Protein AF-A0A167HMC8-F1 (afdb_monomer_lite)

Foldseek 3Di:
DDDDDDDDDDDDDDDDDDDDDDDDDDDDDDPPPPPLQDVLNLLVLLLVQQDPPDFDDPVLLVLVLVLLVLQVVVLVVVVVCLVVCVVDPLQDFDQPPAPDKAFWWWWQQQSNRAIDIARDPVSVVSCVVPRVSIHTPGGQFIFAADDDRQKAFWWWWAQSNNSHIDIARGPSSVVSCVVPPVRIDTNGTRGIAHSYDHQQKAFFWWWQQNRRSDIHTHRDPVVVVCCVVPPPSTHTSDGRGIGRHLSDFPQLPAPQQPDWWFKWKAFPVRWTQGRKIKHWDDWDDDPSKIKTKIKIFTDTPNHTQWMWIWIWICGSQQKIWIWTDDTDPPGPDDTKIKIFGQGPVNFKTHFIFIAHPVRHGGGMGMMIGD

InterPro domains:
  IPR043708 Domain of unknown function DUF5648 [PF18885] (103-243)

Radius of gyration: 28.13 Å; chains: 1; bounding box: 54×94×96 Å

Sequence (370 aa):
MPSFSFIRSTGAIALLSLATLLAACGGGDPVESTTQVSHASLDEAAAKNPAMSEAPSPQFIDLLEESARLNALELEAAEKVVASGTGGAAWVGEPKLASKLVPIYRFFNTATNAHFFTASTEERDHIRANLPIFQFEGIAFYANLAPARGLSPVYRFYNTQTGVHLFTISESEKTNIQKNIPQFLYEGIAYYASQVTAAGTSSIRRFLVRDKGFHFYTSSAEEAARIRATLPNYIDEGPAYFALTSTWTQPVDVDLTIGSWVLTARDSANSSWTGSTLVFSQQAVSGENNTFHARVNFVRNGQPYGAEDFTGTLYASGRMEMSGYSVTPGYNLITANWRALLNVAGNQFLDGTWSRPDGRVISGNWTAVR

Structure (mmCIF, N/CA/C/O backbone):
data_AF-A0A167HMC8-F1
#
_entry.id   AF-A0A167HMC8-F1
#
loop_
_atom_site.group_PDB
_atom_site.id
_atom_site.type_symbol
_atom_site.label_atom_id
_atom_site.label_alt_id
_atom_site.label_comp_id
_atom_site.label_asym_id
_atom_site.label_entity_id
_atom_site.label_seq_id
_atom_site.pdbx_PDB_ins_code
_atom_site.Cartn_x
_atom_site.Cartn_y
_atom_site.Cartn_z
_atom_site.occupancy
_atom_site.B_iso_or_equiv
_atom_site.auth_seq_id
_atom_site.auth_comp_id
_atom_site.auth_asym_id
_atom_site.auth_atom_id
_atom_site.pdbx_PDB_model_num
ATOM 1 N N . MET A 1 1 ? 14.343 -58.498 57.298 1.00 31.45 1 MET A N 1
ATOM 2 C CA . MET A 1 1 ? 14.383 -59.978 57.323 1.00 31.45 1 MET A CA 1
ATOM 3 C C . MET A 1 1 ? 13.068 -60.475 57.905 1.00 31.45 1 MET A C 1
ATOM 5 O O . MET A 1 1 ? 12.685 -59.881 58.908 1.00 31.45 1 MET A O 1
ATOM 9 N N . PRO A 1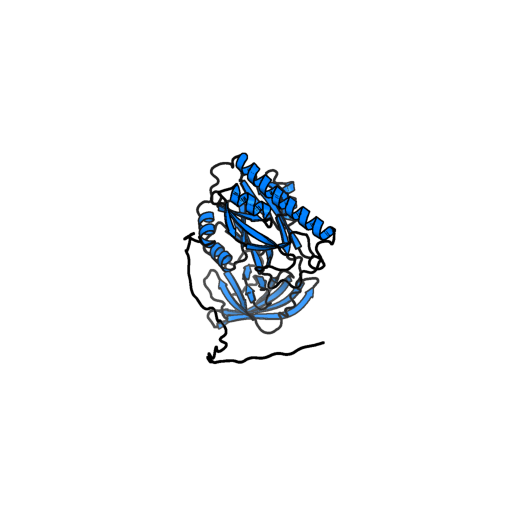 2 ? 12.424 -61.546 57.407 1.00 54.09 2 PRO A N 1
ATOM 10 C CA . PRO A 1 2 ? 12.383 -62.164 56.062 1.00 54.09 2 PRO A CA 1
ATOM 11 C C . PRO A 1 2 ? 10.961 -61.993 55.432 1.00 54.09 2 PRO A C 1
ATOM 13 O O . PRO A 1 2 ? 10.039 -61.616 56.142 1.00 54.09 2 PRO A O 1
ATOM 16 N N . SER A 1 3 ? 10.654 -62.023 54.128 1.00 36.00 3 SER A N 1
ATOM 17 C CA . SER A 1 3 ? 10.929 -62.907 52.974 1.00 36.00 3 SER A CA 1
ATOM 18 C C . SER A 1 3 ? 10.254 -64.294 52.997 1.00 36.00 3 SER A C 1
ATOM 20 O O . SER A 1 3 ? 10.322 -64.990 54.003 1.00 36.00 3 SER A O 1
ATOM 22 N N . PHE A 1 4 ? 9.731 -64.669 51.811 1.00 35.69 4 PHE A N 1
ATOM 23 C CA . PHE A 1 4 ? 9.134 -65.940 51.326 1.00 35.69 4 PHE A CA 1
ATOM 24 C C . PHE A 1 4 ? 7.601 -66.073 51.467 1.00 35.69 4 PHE A C 1
ATOM 26 O O . PHE A 1 4 ? 7.099 -65.992 52.574 1.00 35.69 4 PHE A O 1
ATOM 33 N N . SER A 1 5 ? 6.739 -66.214 50.446 1.00 34.50 5 SER A N 1
ATOM 34 C CA . SER A 1 5 ? 6.732 -66.592 49.010 1.00 34.50 5 SER A CA 1
ATOM 35 C C . SER A 1 5 ? 6.044 -67.944 48.732 1.00 34.50 5 SER A C 1
ATOM 37 O O . SER A 1 5 ? 6.304 -68.928 49.414 1.00 34.50 5 SER A O 1
ATOM 39 N N . PHE A 1 6 ? 5.253 -67.932 47.645 1.00 33.31 6 PHE A N 1
ATOM 40 C CA . PHE A 1 6 ? 4.629 -69.006 46.850 1.00 33.31 6 PHE A CA 1
ATOM 41 C C . PHE A 1 6 ? 3.327 -69.676 47.324 1.00 33.31 6 PHE A C 1
ATOM 43 O O . PHE A 1 6 ? 3.288 -70.316 48.363 1.00 33.31 6 PHE A O 1
ATOM 50 N N . ILE A 1 7 ? 2.308 -69.655 46.442 1.00 36.22 7 ILE A N 1
ATOM 51 C CA . ILE A 1 7 ? 1.791 -70.834 45.712 1.00 36.22 7 ILE A CA 1
ATOM 52 C C . ILE A 1 7 ? 1.124 -70.396 44.379 1.00 36.22 7 ILE A C 1
ATOM 54 O O . ILE A 1 7 ? 0.614 -69.290 44.239 1.00 36.22 7 ILE A O 1
ATOM 58 N N . ARG A 1 8 ? 1.252 -71.304 43.402 1.00 32.78 8 ARG A N 1
ATOM 59 C CA . ARG A 1 8 ? 1.048 -71.308 41.933 1.00 32.78 8 ARG A CA 1
ATOM 60 C C . ARG A 1 8 ? -0.402 -71.040 41.479 1.00 32.78 8 ARG A C 1
ATOM 62 O O . ARG A 1 8 ? -1.326 -71.431 42.171 1.00 32.78 8 ARG A O 1
ATOM 69 N N . SER A 1 9 ? -0.673 -70.331 40.374 1.00 31.20 9 SER A N 1
ATOM 70 C CA . SER A 1 9 ? -0.484 -70.660 38.937 1.00 31.20 9 SER A CA 1
ATOM 71 C C . SER A 1 9 ? -1.300 -71.859 38.415 1.00 31.20 9 SER A C 1
ATOM 73 O O . SER A 1 9 ? -0.822 -72.990 38.430 1.00 31.20 9 SER A O 1
ATOM 75 N N . THR A 1 10 ? -2.456 -71.553 37.823 1.00 37.94 10 THR A N 1
ATOM 76 C CA . THR A 1 10 ? -2.993 -72.059 36.536 1.00 37.94 10 THR A CA 1
ATOM 77 C C . THR A 1 10 ? -3.723 -70.844 35.930 1.00 37.94 10 THR A C 1
ATOM 79 O O . THR A 1 10 ? -4.336 -70.092 36.673 1.00 37.94 10 THR A O 1
ATOM 82 N N . GLY A 1 11 ? -3.654 -70.439 34.667 1.00 30.38 11 GLY A N 1
ATOM 83 C CA . GLY A 1 11 ? -3.225 -71.057 33.426 1.00 30.38 11 GLY A CA 1
ATOM 84 C C . GLY A 1 11 ? -4.215 -70.580 32.357 1.00 30.38 11 GLY A C 1
ATOM 85 O O . GLY A 1 11 ? -5.196 -71.263 32.111 1.00 30.38 11 GLY A O 1
ATOM 86 N N . ALA A 1 12 ? -4.003 -69.394 31.776 1.00 34.53 12 ALA A N 1
ATOM 87 C CA . ALA A 1 12 ? -4.664 -68.966 30.541 1.00 34.53 12 ALA A CA 1
ATOM 88 C C . ALA A 1 12 ? -3.777 -67.938 29.825 1.00 34.53 12 ALA A C 1
ATOM 90 O O . ALA A 1 12 ? -3.564 -66.821 30.291 1.00 34.53 12 ALA A O 1
ATOM 91 N N . ILE A 1 13 ? -3.206 -68.391 28.715 1.00 34.28 13 ILE A N 1
ATOM 92 C CA . ILE A 1 13 ? -2.350 -67.655 27.793 1.00 34.28 13 ILE A CA 1
ATOM 93 C C . ILE A 1 13 ? -3.258 -66.779 26.927 1.00 34.28 13 ILE A C 1
ATOM 95 O O . ILE A 1 13 ? -4.098 -67.304 26.202 1.00 34.28 13 ILE A O 1
ATOM 99 N N . ALA A 1 14 ? -3.067 -65.463 26.972 1.00 32.72 14 ALA A N 1
ATOM 100 C CA . ALA A 1 14 ? -3.589 -64.544 25.968 1.00 32.72 14 ALA A CA 1
ATOM 101 C C . ALA A 1 14 ? -2.432 -63.666 25.474 1.00 32.72 14 ALA A C 1
ATOM 103 O O . ALA A 1 14 ? -1.951 -62.779 26.176 1.00 32.72 14 ALA A O 1
ATOM 104 N N . LEU A 1 15 ? -1.956 -63.976 24.269 1.00 32.09 15 LEU A N 1
ATOM 105 C CA . LEU A 1 15 ? -1.094 -63.113 23.468 1.00 32.09 15 LEU A CA 1
ATOM 106 C C . LEU A 1 15 ? -1.866 -61.824 23.155 1.00 32.09 15 LEU A C 1
ATOM 108 O O . LEU A 1 15 ? -2.808 -61.860 22.368 1.00 32.09 15 LEU A O 1
ATOM 112 N N . LEU A 1 16 ? -1.472 -60.697 23.752 1.00 30.08 16 LEU A N 1
ATOM 113 C CA . LEU A 1 16 ? -1.925 -59.375 23.323 1.00 30.08 16 LEU A CA 1
ATOM 114 C C . LEU A 1 16 ? -0.752 -58.664 22.648 1.00 30.08 16 LEU A C 1
ATOM 116 O O . LEU A 1 16 ? 0.161 -58.148 23.291 1.00 30.08 16 LEU A O 1
ATOM 120 N N . SER A 1 17 ? -0.753 -58.729 21.322 1.00 33.25 17 SER A N 1
ATOM 121 C CA . SER A 1 17 ? 0.190 -58.048 20.447 1.00 33.25 17 SER A CA 1
ATOM 122 C C . SER A 1 17 ? -0.023 -56.536 20.476 1.00 33.25 17 SER A C 1
ATOM 124 O O . SER A 1 17 ? -1.131 -56.039 20.282 1.00 33.25 17 SER A O 1
ATOM 126 N N . LEU A 1 18 ? 1.090 -55.837 20.668 1.00 33.34 18 LEU A N 1
ATOM 127 C CA . LEU A 1 18 ? 1.313 -54.413 20.468 1.00 33.34 18 LEU A CA 1
ATOM 128 C C . LEU A 1 18 ? 0.870 -53.979 19.056 1.00 33.34 18 LEU A C 1
ATOM 130 O O . LEU A 1 18 ? 1.406 -54.479 18.069 1.00 33.34 18 LEU A O 1
ATOM 134 N N . ALA A 1 19 ? -0.066 -53.033 18.958 1.00 31.48 19 ALA A N 1
ATOM 135 C CA . ALA A 1 19 ? -0.377 -52.335 17.713 1.00 31.48 19 ALA A CA 1
ATOM 136 C C . ALA A 1 19 ? -0.601 -50.840 17.986 1.00 31.48 19 ALA A C 1
ATOM 138 O O . ALA A 1 19 ? -1.484 -50.430 18.735 1.00 31.48 19 ALA A O 1
ATOM 139 N N . THR A 1 20 ? 0.269 -50.047 17.375 1.00 32.88 20 THR A N 1
ATOM 140 C CA . THR A 1 20 ? 0.282 -48.588 17.259 1.00 32.88 20 THR A CA 1
ATOM 141 C C . THR A 1 20 ? -1.007 -48.045 16.630 1.00 32.88 20 THR A C 1
ATOM 143 O O . THR A 1 20 ? -1.386 -48.480 15.544 1.00 32.88 20 THR A O 1
ATOM 146 N N . LEU A 1 21 ? -1.650 -47.059 17.269 1.00 31.25 21 LEU A N 1
ATOM 147 C CA . LEU A 1 21 ? -2.766 -46.300 16.692 1.00 31.25 21 LEU A CA 1
ATOM 148 C C . LEU A 1 21 ? -2.244 -45.269 15.673 1.00 31.25 21 LEU A C 1
ATOM 150 O O . LEU A 1 21 ? -1.626 -44.277 16.055 1.00 31.25 21 LEU A O 1
ATOM 154 N N . LEU A 1 22 ? -2.547 -45.476 14.388 1.00 32.19 22 LEU A N 1
ATOM 155 C CA . LEU A 1 22 ? -2.695 -44.398 13.406 1.00 32.19 22 LEU A CA 1
ATOM 156 C C . LEU A 1 22 ? -4.167 -43.967 13.420 1.00 32.19 22 LEU A C 1
ATOM 158 O O . LEU A 1 22 ? -5.046 -44.757 13.083 1.00 32.19 22 LEU A O 1
ATOM 162 N N . ALA A 1 23 ? -4.433 -42.721 13.803 1.00 33.34 23 ALA A N 1
ATOM 163 C CA . ALA A 1 23 ? -5.753 -42.115 13.690 1.00 33.34 23 ALA A CA 1
ATOM 164 C C . ALA A 1 23 ? -5.883 -41.434 12.320 1.00 33.34 23 ALA A C 1
ATOM 166 O O . ALA A 1 23 ? -5.318 -40.369 12.083 1.00 33.34 23 ALA A O 1
ATOM 167 N N . ALA A 1 24 ? -6.635 -42.075 11.428 1.00 32.88 24 ALA A N 1
ATOM 168 C CA . ALA A 1 24 ? -7.180 -41.499 10.207 1.00 32.88 24 ALA A CA 1
ATOM 169 C C . ALA A 1 24 ? -8.701 -41.712 10.232 1.00 32.88 24 ALA A C 1
ATOM 171 O O . ALA A 1 24 ? -9.171 -42.837 10.093 1.00 32.88 24 ALA A O 1
ATOM 172 N N . CYS A 1 25 ? -9.451 -40.639 10.478 1.00 28.25 25 CYS A N 1
ATOM 173 C CA . CYS A 1 25 ? -10.893 -40.489 10.253 1.00 28.25 25 CYS A CA 1
ATOM 174 C C . CYS A 1 25 ? -11.162 -38.981 10.456 1.00 28.25 25 CYS A C 1
ATOM 176 O O . CYS A 1 25 ? -10.818 -38.455 11.506 1.00 28.25 25 CYS A O 1
ATOM 178 N N . GLY A 1 26 ? -11.615 -38.177 9.496 1.00 35.16 26 GLY A N 1
ATOM 179 C CA . GLY A 1 26 ? -12.647 -38.486 8.514 1.00 35.16 26 GLY A CA 1
ATOM 180 C C . GLY A 1 26 ? -14.040 -38.269 9.115 1.00 35.16 26 GLY A C 1
ATOM 181 O O . GLY A 1 26 ? -14.870 -39.161 9.026 1.00 35.16 26 GLY A O 1
ATOM 182 N N . GLY A 1 27 ? -14.278 -37.128 9.771 1.00 30.00 27 GLY A N 1
ATOM 183 C CA . GLY A 1 27 ? -15.575 -36.753 10.337 1.00 30.00 27 GLY A CA 1
ATOM 184 C C . GLY A 1 27 ? -15.796 -35.256 10.169 1.00 30.00 27 GLY A C 1
ATOM 185 O O . GLY A 1 27 ? -15.114 -34.460 10.808 1.00 30.00 27 GLY A O 1
ATOM 186 N N . GLY A 1 28 ? -16.677 -34.893 9.238 1.00 37.75 28 GLY A N 1
ATOM 187 C CA . GLY A 1 28 ? -17.167 -33.533 9.067 1.00 37.75 28 GLY A CA 1
ATOM 188 C C . GLY A 1 28 ? -18.358 -33.277 9.984 1.00 37.75 28 GLY A C 1
ATOM 189 O O . GLY A 1 28 ? -19.192 -34.158 10.152 1.00 37.75 28 GLY A O 1
ATOM 190 N N . ASP A 1 29 ? -18.411 -32.063 10.517 1.00 31.45 29 ASP A N 1
ATOM 191 C CA . ASP A 1 29 ? -19.549 -31.423 11.180 1.00 31.45 29 ASP A CA 1
ATOM 192 C C . ASP A 1 29 ? -19.446 -29.906 10.899 1.00 31.45 29 ASP A C 1
ATOM 194 O O . ASP A 1 29 ? -18.383 -29.425 10.496 1.00 31.45 29 ASP A O 1
ATOM 198 N N . PRO A 1 30 ? -20.561 -29.166 10.963 1.00 30.70 30 PRO A N 1
ATOM 199 C CA . PRO A 1 30 ? -21.260 -28.641 9.804 1.00 30.70 30 PRO A CA 1
ATOM 200 C C . PRO A 1 30 ? -20.624 -27.367 9.247 1.00 30.70 30 PRO A C 1
ATOM 202 O O . PRO A 1 30 ? -20.167 -26.483 9.967 1.00 30.70 30 PRO A O 1
ATOM 205 N N . VAL A 1 31 ? -20.702 -27.249 7.924 1.00 30.14 31 VAL A N 1
ATOM 206 C CA . VAL A 1 31 ? -20.580 -25.975 7.224 1.00 30.14 31 VAL A CA 1
ATOM 207 C C . VAL A 1 31 ? -21.735 -25.091 7.698 1.00 30.14 31 VAL A C 1
ATOM 209 O O . VAL A 1 31 ? -22.859 -25.207 7.210 1.00 30.14 31 VAL A O 1
ATOM 212 N N . GLU A 1 32 ? -21.467 -24.183 8.638 1.00 27.08 32 GLU A N 1
ATOM 213 C CA . GLU A 1 32 ? -22.142 -22.894 8.579 1.00 27.08 32 GLU A CA 1
ATOM 214 C C . GLU A 1 32 ? -21.763 -22.296 7.229 1.00 27.08 32 GLU A C 1
ATOM 216 O O . GLU A 1 32 ? -20.621 -21.904 6.991 1.00 27.08 32 GLU A O 1
ATOM 221 N N . SER A 1 33 ? -22.730 -22.297 6.316 1.00 28.62 33 SER A N 1
ATOM 222 C CA . SER A 1 33 ? -22.662 -21.592 5.044 1.00 28.62 33 SER A CA 1
ATOM 223 C C . SER A 1 33 ? -22.671 -20.088 5.320 1.00 28.62 33 SER A C 1
ATOM 225 O O . SER A 1 33 ? -23.628 -19.383 5.007 1.00 28.62 33 SER A O 1
ATOM 227 N N . THR A 1 34 ? -21.592 -19.579 5.905 1.00 27.31 34 THR A N 1
ATOM 228 C CA . THR A 1 34 ? -21.176 -18.212 5.649 1.00 27.31 34 THR A CA 1
ATOM 229 C C . THR A 1 34 ? -20.629 -18.232 4.234 1.00 27.31 34 THR A C 1
ATOM 231 O O . THR A 1 34 ? -19.550 -18.752 3.964 1.00 27.31 34 THR A O 1
ATOM 234 N N . THR A 1 35 ? -21.427 -17.749 3.286 1.00 30.83 35 THR A N 1
ATOM 235 C CA . THR A 1 35 ? -20.941 -17.368 1.960 1.00 30.83 35 THR A CA 1
ATOM 236 C C . THR A 1 35 ? -19.716 -16.483 2.174 1.00 30.83 35 THR A C 1
ATOM 238 O O . THR A 1 35 ? -19.862 -15.318 2.537 1.00 30.83 35 THR A O 1
ATOM 241 N N . GLN A 1 36 ? -18.510 -17.040 2.026 1.00 34.84 36 GLN A N 1
ATOM 242 C CA . GLN A 1 36 ? -17.287 -16.252 1.988 1.00 34.84 36 GLN A CA 1
ATOM 243 C C . GLN A 1 36 ? -17.335 -15.453 0.692 1.00 34.84 36 GLN A C 1
ATOM 245 O O . GLN A 1 36 ? -17.024 -15.950 -0.389 1.00 34.84 36 GLN A O 1
ATOM 250 N N . VAL A 1 37 ? -17.836 -14.229 0.806 1.00 51.44 37 VAL A N 1
ATOM 251 C CA . VAL A 1 37 ? -17.790 -13.233 -0.255 1.00 51.44 37 VAL A CA 1
ATOM 252 C C . VAL A 1 37 ? -16.307 -12.954 -0.497 1.00 51.44 37 VAL A C 1
ATOM 254 O O . VAL A 1 37 ? -15.585 -12.603 0.436 1.00 51.44 37 VAL A O 1
ATOM 257 N N . SER A 1 38 ? -15.816 -13.205 -1.712 1.00 60.22 38 SER A N 1
ATOM 258 C CA . SER A 1 38 ? -14.404 -12.974 -2.026 1.00 60.22 38 SER A CA 1
ATOM 259 C C . SER A 1 38 ? -14.106 -11.479 -1.955 1.00 60.22 38 SER A C 1
ATOM 261 O O . SER A 1 38 ? -14.965 -10.666 -2.308 1.00 60.22 38 SER A O 1
ATOM 263 N N . HIS A 1 39 ? -12.893 -11.099 -1.560 1.00 63.66 39 HIS A N 1
ATOM 264 C CA . HIS A 1 39 ? -12.519 -9.685 -1.485 1.00 63.66 39 HIS A CA 1
ATOM 265 C C . HIS A 1 39 ? -12.755 -8.936 -2.806 1.00 63.66 39 HIS A C 1
ATOM 267 O O . HIS A 1 39 ? -13.340 -7.861 -2.803 1.00 63.66 39 HIS A O 1
ATOM 273 N N . ALA A 1 40 ? -12.484 -9.587 -3.944 1.00 63.56 40 ALA A N 1
ATOM 274 C CA . ALA A 1 40 ? -12.782 -9.044 -5.271 1.00 63.56 40 ALA A CA 1
ATOM 275 C C . ALA A 1 40 ? -14.265 -8.660 -5.458 1.00 63.56 40 ALA A C 1
ATOM 277 O O . ALA A 1 40 ? -14.572 -7.660 -6.101 1.00 63.56 40 ALA A O 1
ATOM 278 N N . SER A 1 41 ? -15.200 -9.423 -4.882 1.00 63.72 41 SER A N 1
ATOM 279 C CA . SER A 1 41 ? -16.630 -9.096 -4.956 1.00 63.72 41 SER A CA 1
ATOM 280 C C . SER A 1 41 ? -17.054 -7.969 -4.004 1.00 63.72 41 SER A C 1
ATOM 282 O O . SER A 1 41 ? -17.992 -7.237 -4.321 1.00 63.72 41 SER A O 1
ATOM 284 N N . LEU A 1 42 ? -16.345 -7.771 -2.885 1.00 68.31 42 LEU A N 1
ATOM 285 C CA . LEU A 1 42 ? -16.535 -6.605 -2.011 1.00 68.31 42 LEU A CA 1
ATOM 286 C C . LEU A 1 42 ? -15.937 -5.335 -2.632 1.00 68.31 42 LEU A C 1
ATOM 288 O O . LEU A 1 42 ? -16.560 -4.275 -2.568 1.00 68.31 42 LEU A O 1
ATOM 292 N N . ASP A 1 43 ? -14.803 -5.445 -3.324 1.00 69.81 43 ASP A N 1
ATOM 293 C CA . ASP A 1 43 ? -14.198 -4.343 -4.083 1.00 69.81 43 ASP A CA 1
ATOM 294 C C . ASP A 1 43 ? -15.081 -3.912 -5.262 1.00 69.81 43 ASP A C 1
ATOM 296 O O . ASP A 1 43 ? -15.260 -2.722 -5.533 1.00 69.81 43 ASP A O 1
ATOM 300 N N . GLU A 1 44 ? -15.705 -4.868 -5.951 1.00 69.56 44 GLU A N 1
ATOM 301 C CA . GLU A 1 44 ? -16.672 -4.561 -7.003 1.00 69.56 44 GLU A CA 1
ATOM 302 C C . GLU A 1 44 ? -17.927 -3.871 -6.432 1.00 69.56 44 GLU A C 1
ATOM 304 O O . GLU A 1 44 ? -18.459 -2.939 -7.043 1.00 69.56 44 GLU A O 1
ATOM 309 N N . ALA A 1 45 ? -18.376 -4.265 -5.233 1.00 63.09 45 ALA A N 1
ATOM 310 C CA . ALA A 1 45 ? -19.455 -3.582 -4.518 1.00 63.09 45 ALA A CA 1
ATOM 311 C C . ALA A 1 45 ? -19.052 -2.157 -4.089 1.00 63.09 45 ALA A C 1
ATOM 313 O O . ALA A 1 45 ? -19.834 -1.222 -4.278 1.00 63.09 45 ALA A O 1
ATOM 314 N N . ALA A 1 46 ? -17.816 -1.967 -3.608 1.00 64.69 46 ALA A N 1
ATOM 315 C CA . ALA A 1 46 ? -17.237 -0.654 -3.321 1.00 64.69 46 ALA A CA 1
ATOM 316 C C . ALA A 1 46 ? -17.238 0.261 -4.550 1.00 64.69 46 ALA A C 1
ATOM 318 O O . ALA A 1 46 ? -17.533 1.451 -4.449 1.00 64.69 46 ALA A O 1
ATOM 319 N N . ALA A 1 47 ? -16.929 -0.299 -5.723 1.00 62.56 47 ALA A N 1
ATOM 320 C CA . ALA A 1 47 ? -16.889 0.457 -6.965 1.00 62.56 47 ALA A CA 1
ATOM 321 C C . ALA A 1 47 ? -18.273 0.842 -7.499 1.00 62.56 47 ALA A C 1
ATOM 323 O O . ALA A 1 47 ? -18.422 1.884 -8.138 1.00 62.56 47 ALA A O 1
ATOM 324 N N . LYS A 1 48 ? -19.287 0.006 -7.249 1.00 58.97 48 LYS A N 1
ATOM 325 C CA . LYS A 1 48 ? -20.657 0.207 -7.741 1.00 58.97 48 LYS A CA 1
ATOM 326 C C . LYS A 1 48 ? -21.507 1.106 -6.850 1.00 58.97 48 LYS A C 1
ATOM 328 O O . LYS A 1 48 ? -22.490 1.652 -7.345 1.00 58.97 48 LYS A O 1
ATOM 333 N N . ASN A 1 49 ? -21.143 1.280 -5.579 1.00 58.66 49 ASN A N 1
ATOM 334 C CA . ASN A 1 49 ? -21.917 2.077 -4.629 1.00 58.66 49 ASN A CA 1
ATOM 335 C C . ASN A 1 49 ? -21.083 3.226 -4.022 1.00 58.66 49 ASN A C 1
ATOM 337 O O . ASN A 1 49 ? -20.816 3.231 -2.823 1.00 58.66 49 ASN A O 1
ATOM 341 N N . PRO A 1 50 ? -20.656 4.221 -4.825 1.00 55.81 50 PRO A N 1
ATOM 342 C CA . PRO A 1 50 ? -19.751 5.277 -4.362 1.00 55.81 50 PRO A CA 1
ATOM 343 C C . PRO A 1 50 ? -20.398 6.318 -3.426 1.00 55.81 50 PRO A C 1
ATOM 345 O O . PRO A 1 50 ? -19.783 7.340 -3.124 1.00 55.81 50 PRO A O 1
ATOM 348 N N . ALA A 1 51 ? -21.650 6.132 -3.004 1.00 53.62 51 ALA A N 1
ATOM 349 C CA . ALA A 1 51 ? -22.447 7.207 -2.433 1.00 53.62 51 ALA A CA 1
ATOM 350 C C . ALA A 1 51 ? -22.425 7.227 -0.901 1.00 53.62 51 ALA A C 1
ATOM 352 O O . ALA A 1 51 ? -23.118 6.469 -0.231 1.00 53.62 51 ALA A O 1
ATOM 353 N N . MET A 1 52 ? -21.755 8.241 -0.364 1.00 55.59 52 MET A N 1
ATOM 354 C CA . MET A 1 52 ? -22.315 8.986 0.754 1.00 55.59 52 MET A CA 1
ATOM 355 C C . MET A 1 52 ? -23.419 9.907 0.227 1.00 55.59 52 MET A C 1
ATOM 357 O O . MET A 1 52 ? -23.114 10.941 -0.366 1.00 55.59 52 MET A O 1
ATOM 361 N N . SER A 1 53 ? -24.692 9.554 0.410 1.00 56.38 53 SER A N 1
ATOM 362 C CA . SER A 1 53 ? -25.780 10.523 0.197 1.00 56.38 53 SER A CA 1
ATOM 363 C C . SER A 1 53 ? -26.094 11.334 1.455 1.00 56.38 53 SER A C 1
ATOM 365 O O . SER A 1 53 ? -26.676 12.408 1.349 1.00 56.38 53 SER A O 1
ATOM 367 N N . GLU A 1 54 ? -25.694 10.855 2.636 1.00 70.12 54 GLU A N 1
ATOM 368 C CA . GLU A 1 54 ? -25.969 11.501 3.920 1.00 70.12 54 GLU A CA 1
ATOM 369 C C . GLU A 1 54 ? -24.722 11.544 4.806 1.00 70.12 54 GLU A C 1
ATOM 371 O O . GLU A 1 54 ? -23.869 10.655 4.758 1.00 70.12 54 GLU A O 1
ATOM 376 N N . ALA A 1 55 ? -24.613 12.611 5.598 1.00 82.56 55 ALA A N 1
ATOM 377 C CA . ALA A 1 55 ? -23.540 12.773 6.569 1.00 82.56 55 ALA A CA 1
ATOM 378 C C . ALA A 1 55 ? -23.632 11.691 7.667 1.00 82.56 55 ALA A C 1
ATOM 380 O O . ALA A 1 55 ? -24.739 11.315 8.062 1.00 82.56 55 ALA A O 1
ATOM 381 N N . PRO A 1 56 ? -22.493 11.206 8.192 1.00 89.06 56 PRO A N 1
ATOM 382 C CA . PRO A 1 56 ? -22.481 10.224 9.268 1.00 89.06 56 PRO A CA 1
ATOM 383 C C . PRO A 1 56 ? -23.135 10.794 10.532 1.00 89.06 56 PRO A C 1
ATOM 385 O O . PRO A 1 56 ? -22.983 11.976 10.850 1.00 89.06 56 PRO A O 1
ATOM 388 N N . SER A 1 57 ? -23.844 9.951 11.288 1.00 91.94 57 SER A N 1
ATOM 389 C CA . SER A 1 57 ? -24.420 10.381 12.563 1.00 91.94 57 SER A CA 1
ATOM 390 C C . SER A 1 57 ? -23.318 10.701 13.584 1.00 91.94 57 SER A C 1
ATOM 392 O O . SER A 1 57 ? -22.271 10.045 13.578 1.00 91.94 57 SER A O 1
ATOM 394 N N . PRO A 1 58 ? -23.538 11.655 14.510 1.00 93.38 58 PRO A N 1
ATOM 395 C CA . PRO A 1 58 ? -22.580 11.930 15.579 1.00 93.38 58 PRO A CA 1
ATOM 396 C C . PRO A 1 58 ? -22.223 10.679 16.389 1.00 93.38 58 PRO A C 1
ATOM 398 O O . PRO A 1 58 ? -21.053 10.441 16.652 1.00 93.38 58 PRO A O 1
ATOM 401 N N . GLN A 1 59 ? -23.208 9.821 16.684 1.00 94.38 59 GLN A N 1
ATOM 402 C CA . GLN A 1 59 ? -22.976 8.575 17.419 1.00 94.38 59 GLN A CA 1
ATOM 403 C C . GLN A 1 59 ? -22.064 7.609 16.656 1.00 94.38 59 GLN A C 1
ATOM 405 O O . GLN A 1 59 ? -21.261 6.912 17.266 1.00 94.38 59 GLN A O 1
ATOM 410 N N . PHE A 1 60 ? -22.184 7.549 15.327 1.00 94.00 60 PHE A N 1
ATOM 411 C CA . PHE A 1 60 ? -21.294 6.727 14.513 1.00 94.00 60 PHE A CA 1
ATOM 412 C C . PHE A 1 60 ? -19.862 7.271 14.534 1.00 94.00 60 PHE A C 1
ATOM 414 O O . PHE A 1 60 ? -18.920 6.494 14.660 1.00 94.00 60 PHE A O 1
ATOM 421 N N . ILE A 1 61 ? -19.695 8.594 14.483 1.00 94.88 61 ILE A N 1
ATOM 422 C CA . ILE A 1 61 ? -18.377 9.222 14.620 1.00 94.88 61 ILE A CA 1
ATOM 423 C C . ILE A 1 61 ? -17.764 8.943 15.994 1.00 94.88 61 ILE A C 1
ATOM 425 O O . ILE A 1 61 ? -16.607 8.536 16.051 1.00 94.88 61 ILE A O 1
ATOM 429 N N . ASP A 1 62 ? -18.535 9.059 17.076 1.00 95.56 62 ASP A N 1
ATOM 430 C CA . ASP A 1 62 ? -18.050 8.766 18.430 1.00 95.56 62 ASP A CA 1
ATOM 431 C C . ASP A 1 62 ? -17.565 7.308 18.562 1.00 95.56 62 ASP A C 1
ATOM 433 O O . ASP A 1 62 ? -16.567 7.034 19.229 1.00 95.56 62 ASP A O 1
ATOM 437 N N . LEU A 1 63 ? -18.228 6.360 17.884 1.00 96.50 63 LEU A N 1
ATOM 438 C CA . LEU A 1 63 ? -17.801 4.956 17.848 1.00 96.50 63 LEU A CA 1
ATOM 439 C C . LEU A 1 63 ? -16.472 4.756 17.107 1.00 96.50 63 LEU A C 1
ATOM 441 O O . LEU A 1 63 ? -15.666 3.932 17.544 1.00 96.50 63 LEU A O 1
ATOM 445 N N . LEU A 1 64 ? -16.239 5.485 16.009 1.00 96.19 64 LEU A N 1
ATOM 446 C CA . LEU A 1 64 ? -14.968 5.447 15.276 1.00 96.19 64 LEU A CA 1
ATOM 447 C C . LEU A 1 64 ? -13.830 6.072 16.092 1.00 96.19 64 LEU A C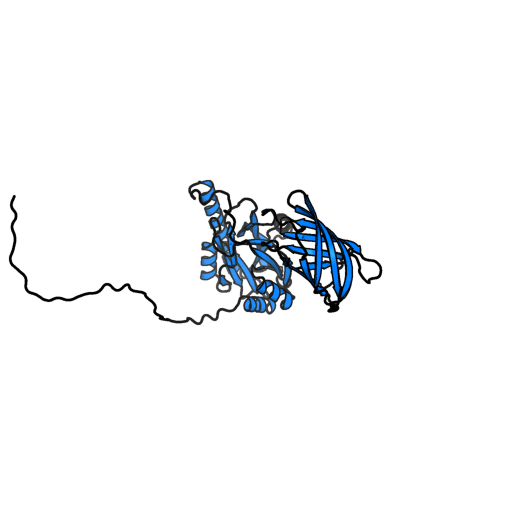 1
ATOM 449 O O . LEU A 1 64 ? -12.736 5.518 16.148 1.00 96.19 64 LEU A O 1
ATOM 453 N N . GLU A 1 65 ? -14.089 7.192 16.766 1.00 96.06 65 GLU A N 1
ATOM 454 C CA . GLU A 1 65 ? -13.085 7.848 17.610 1.00 96.06 65 GLU A CA 1
ATOM 455 C C . GLU A 1 65 ? -12.726 6.985 18.828 1.00 96.06 65 GLU A C 1
ATOM 457 O O . GLU A 1 65 ? -11.549 6.858 19.177 1.00 96.06 65 GLU A O 1
ATOM 462 N N . GLU A 1 66 ? -13.709 6.314 19.437 1.00 96.81 66 GLU A N 1
ATOM 463 C CA . GLU A 1 66 ? -13.447 5.352 20.510 1.00 96.81 66 GLU A CA 1
ATOM 464 C C . GLU A 1 66 ? -12.672 4.129 20.005 1.00 96.81 66 GLU A C 1
ATOM 466 O O . GLU A 1 66 ? -11.735 3.682 20.670 1.00 96.81 66 GLU A O 1
ATOM 471 N N . SER A 1 67 ? -13.002 3.597 18.820 1.00 96.75 67 SER A N 1
ATOM 472 C CA . SER A 1 67 ? -12.244 2.482 18.240 1.00 96.75 67 SER A CA 1
ATOM 473 C C . SER A 1 67 ? -10.781 2.876 18.016 1.00 96.75 67 SER A C 1
ATOM 475 O O . SER A 1 67 ? -9.873 2.125 18.380 1.00 96.75 67 SER A O 1
ATOM 477 N N . ALA A 1 68 ? -10.544 4.094 17.526 1.00 96.88 68 ALA A N 1
ATOM 478 C CA . ALA A 1 68 ? -9.207 4.620 17.308 1.00 96.88 68 ALA A CA 1
ATOM 479 C C . ALA A 1 68 ? -8.409 4.832 18.589 1.00 96.88 68 ALA A C 1
ATOM 481 O O . ALA A 1 68 ? -7.213 4.525 18.640 1.00 96.88 68 ALA A O 1
ATOM 482 N N . ARG A 1 69 ? -9.074 5.279 19.656 1.00 97.69 69 ARG A N 1
ATOM 483 C CA . ARG A 1 69 ? -8.465 5.392 20.982 1.00 97.69 69 ARG A CA 1
ATOM 484 C C . ARG A 1 69 ? -7.948 4.042 21.481 1.00 97.69 69 ARG A C 1
ATOM 486 O O . ARG A 1 69 ? -6.870 3.993 22.071 1.00 97.69 69 ARG A O 1
ATOM 493 N N . LEU A 1 70 ? -8.674 2.948 21.231 1.00 98.38 70 LEU A N 1
ATOM 494 C CA . LEU A 1 70 ? -8.231 1.600 21.610 1.00 98.38 70 LEU A CA 1
ATOM 495 C C . LEU A 1 70 ? -6.954 1.189 20.871 1.00 98.38 70 LEU A C 1
ATOM 497 O O . LEU A 1 70 ? -6.054 0.631 21.497 1.00 98.38 70 LEU A O 1
ATOM 501 N N . ASN A 1 71 ? -6.835 1.530 19.585 1.00 98.38 71 ASN A N 1
ATOM 502 C CA . ASN A 1 71 ? -5.599 1.301 18.842 1.00 98.38 71 ASN A CA 1
ATOM 503 C C . ASN A 1 71 ? -4.425 2.073 19.445 1.00 98.38 71 ASN A C 1
ATOM 505 O O . ASN A 1 71 ? -3.386 1.482 19.730 1.00 98.38 71 ASN A O 1
ATOM 509 N N . ALA A 1 72 ? -4.606 3.369 19.708 1.00 97.44 72 ALA A N 1
ATOM 510 C CA . ALA A 1 72 ? -3.564 4.201 20.307 1.00 97.44 72 ALA A CA 1
ATOM 511 C C . ALA A 1 72 ? -3.088 3.659 21.668 1.00 97.44 72 ALA A C 1
ATOM 513 O O . ALA A 1 72 ? -1.884 3.592 21.915 1.00 97.44 72 ALA A O 1
ATOM 514 N N . LEU A 1 73 ? -4.015 3.210 22.522 1.00 97.25 73 LEU A N 1
ATOM 515 C CA . LEU A 1 73 ? -3.684 2.611 23.818 1.00 97.25 73 LEU A CA 1
ATOM 516 C C . LEU A 1 73 ? -2.892 1.307 23.687 1.00 97.25 73 LEU A C 1
ATOM 518 O O . LEU A 1 73 ? -1.982 1.063 24.479 1.00 97.25 73 LEU A O 1
ATOM 522 N N . GLU A 1 74 ? -3.227 0.465 22.709 1.00 96.69 74 GLU A N 1
ATOM 523 C CA . GLU A 1 74 ? -2.523 -0.799 22.487 1.00 96.69 74 GLU A CA 1
ATOM 524 C C . GLU A 1 74 ? -1.098 -0.570 21.960 1.00 96.69 74 GLU A C 1
ATOM 526 O O . GLU A 1 74 ? -0.164 -1.224 22.427 1.00 96.69 74 GLU A O 1
ATOM 531 N N . LEU A 1 75 ? -0.902 0.412 21.070 1.00 94.88 75 LEU A N 1
ATOM 532 C CA . LEU A 1 75 ? 0.436 0.810 20.616 1.00 94.88 75 LEU A CA 1
ATOM 533 C C . LEU A 1 75 ? 1.272 1.410 21.755 1.00 94.88 75 LEU A C 1
ATOM 535 O O . LEU A 1 75 ? 2.423 1.019 21.941 1.00 94.88 75 LEU A O 1
ATOM 539 N N . GLU A 1 76 ? 0.692 2.296 22.571 1.00 93.81 76 GLU A N 1
ATOM 540 C CA . GLU A 1 76 ? 1.384 2.881 23.728 1.00 93.81 76 GLU A CA 1
ATOM 541 C C . GLU A 1 76 ? 1.790 1.799 24.747 1.00 93.81 76 GLU A C 1
ATOM 543 O O . GLU A 1 76 ? 2.883 1.834 25.321 1.00 93.81 76 GLU A O 1
ATOM 548 N N . ALA A 1 77 ? 0.928 0.802 24.969 1.00 91.94 77 ALA A N 1
ATOM 549 C CA . ALA A 1 77 ? 1.244 -0.338 25.821 1.00 91.94 77 ALA A CA 1
ATOM 550 C C . ALA A 1 77 ? 2.398 -1.176 25.246 1.00 91.94 77 ALA A C 1
ATOM 552 O O . ALA A 1 77 ? 3.310 -1.543 25.993 1.00 91.94 77 ALA A O 1
ATOM 553 N N . ALA A 1 78 ? 2.401 -1.436 23.935 1.00 89.44 78 ALA A N 1
ATOM 554 C CA . ALA A 1 78 ? 3.482 -2.155 23.265 1.00 89.44 78 ALA A CA 1
ATOM 555 C C . ALA A 1 78 ? 4.824 -1.407 23.381 1.00 89.44 78 ALA A C 1
ATOM 557 O O . ALA A 1 78 ? 5.844 -2.013 23.720 1.00 89.44 78 ALA A O 1
ATOM 558 N N . GLU A 1 79 ? 4.831 -0.084 23.197 1.00 87.12 79 GLU A N 1
ATOM 559 C CA . GLU A 1 79 ? 6.032 0.745 23.363 1.00 87.12 79 GLU A CA 1
ATOM 560 C C . GLU A 1 79 ? 6.581 0.692 24.796 1.00 87.12 79 GLU A C 1
ATOM 562 O O . GLU A 1 79 ? 7.790 0.539 24.992 1.00 87.12 79 GLU A O 1
ATOM 567 N N . LYS A 1 80 ? 5.711 0.732 25.816 1.00 86.06 80 LYS A N 1
ATOM 568 C CA . LYS A 1 80 ? 6.119 0.586 27.227 1.00 86.06 80 LYS A CA 1
ATOM 569 C C . LYS A 1 80 ? 6.737 -0.782 27.515 1.00 86.06 80 LYS A C 1
ATOM 571 O O . LYS A 1 80 ? 7.725 -0.862 28.249 1.00 86.06 80 LYS A O 1
ATOM 576 N N . VAL A 1 81 ? 6.197 -1.855 26.930 1.00 83.12 81 VAL A N 1
ATOM 577 C CA . VAL A 1 81 ? 6.765 -3.208 27.063 1.00 83.12 81 VAL A CA 1
ATOM 578 C C . VAL A 1 81 ? 8.184 -3.250 26.498 1.00 83.12 81 VAL A C 1
ATOM 580 O O . VAL A 1 81 ? 9.087 -3.738 27.182 1.00 83.12 81 VAL A O 1
ATOM 583 N N . VAL A 1 82 ? 8.407 -2.671 25.315 1.00 76.50 82 VAL A N 1
ATOM 584 C CA . VAL A 1 82 ? 9.743 -2.584 24.702 1.00 76.50 82 VAL A CA 1
ATOM 585 C C . VAL A 1 82 ? 10.697 -1.749 25.554 1.00 76.50 82 VAL A C 1
ATOM 587 O O . VAL A 1 82 ? 11.800 -2.204 25.854 1.00 76.50 82 VAL A O 1
ATOM 590 N N . ALA A 1 83 ? 10.266 -0.571 26.013 1.00 74.75 83 ALA A N 1
ATOM 591 C CA . ALA A 1 83 ? 11.087 0.327 26.826 1.00 74.75 83 ALA A CA 1
ATOM 592 C C . ALA A 1 83 ? 11.489 -0.280 28.182 1.00 74.75 83 ALA A C 1
A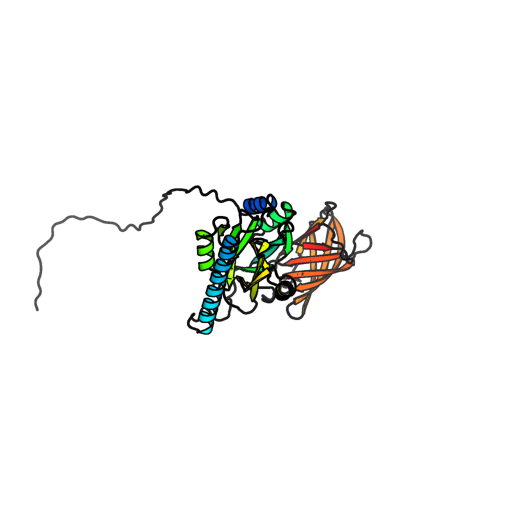TOM 594 O O . ALA A 1 83 ? 12.577 -0.017 28.687 1.00 74.75 83 ALA A O 1
ATOM 595 N N . SER A 1 84 ? 10.626 -1.112 28.771 1.00 75.19 84 SER A N 1
ATOM 596 C CA . SER A 1 84 ? 10.893 -1.766 30.057 1.00 75.19 84 SER A CA 1
ATOM 597 C C . SER A 1 84 ? 11.895 -2.927 29.978 1.00 75.19 84 SER A C 1
ATOM 599 O O . SER A 1 84 ? 12.317 -3.430 31.018 1.00 75.19 84 SER A O 1
ATOM 601 N N . GLY A 1 85 ? 12.233 -3.411 28.775 1.00 63.66 85 GLY A N 1
ATOM 602 C CA . GLY A 1 85 ? 13.066 -4.605 28.583 1.00 63.66 85 GLY A CA 1
ATOM 603 C C . GLY A 1 85 ? 12.453 -5.908 29.122 1.00 63.66 85 GLY A C 1
ATOM 604 O O . GLY A 1 85 ? 13.112 -6.947 29.114 1.00 63.66 85 GLY A O 1
ATOM 605 N N . THR A 1 86 ? 11.202 -5.871 29.603 1.00 59.75 86 THR A N 1
ATOM 606 C CA . THR A 1 86 ? 10.480 -7.036 30.146 1.00 59.75 86 THR A CA 1
ATOM 607 C C . THR A 1 86 ? 9.835 -7.887 29.054 1.00 59.75 86 THR A C 1
ATOM 609 O O . THR A 1 86 ? 9.585 -9.076 29.260 1.00 59.75 86 THR A O 1
ATOM 612 N N . GLY A 1 87 ? 9.648 -7.327 27.853 1.00 54.25 87 GLY A N 1
ATOM 613 C CA . GLY A 1 87 ? 9.545 -8.127 26.642 1.00 54.25 87 GLY A CA 1
ATOM 614 C C . GLY A 1 87 ? 10.918 -8.737 26.413 1.00 54.25 87 GLY A C 1
ATOM 615 O O . GLY A 1 87 ? 11.827 -8.011 26.034 1.00 54.25 87 GLY A O 1
ATOM 616 N N . GLY A 1 88 ? 11.101 -10.026 26.729 1.00 44.75 88 GLY A N 1
ATOM 617 C CA . GLY A 1 88 ? 12.412 -10.690 26.694 1.00 44.75 88 GLY A CA 1
ATOM 618 C C . GLY A 1 88 ? 13.178 -10.483 25.377 1.00 44.75 88 GLY A C 1
ATOM 619 O O . GLY A 1 88 ? 12.645 -9.912 24.431 1.00 44.75 88 GLY A O 1
ATOM 620 N N . ALA A 1 89 ? 14.402 -11.019 25.261 1.00 42.44 89 ALA A N 1
ATOM 621 C CA . ALA A 1 89 ? 15.329 -10.893 24.108 1.00 42.44 89 ALA A CA 1
ATOM 622 C C . ALA A 1 89 ? 14.750 -11.205 22.691 1.00 42.44 89 ALA A C 1
ATOM 624 O O . ALA A 1 89 ? 15.459 -11.213 21.690 1.00 42.44 89 ALA A O 1
ATOM 625 N N . ALA A 1 90 ? 13.455 -11.497 22.599 1.00 43.66 90 ALA A N 1
ATOM 626 C CA . ALA A 1 90 ? 12.596 -11.499 21.432 1.00 43.66 90 ALA A CA 1
ATOM 627 C C . ALA A 1 90 ? 12.122 -10.139 20.894 1.00 43.66 90 ALA A C 1
ATOM 629 O O . ALA A 1 90 ? 11.694 -10.109 19.745 1.00 43.66 90 ALA A O 1
ATOM 630 N N . TRP A 1 91 ? 12.186 -9.057 21.672 1.00 45.16 91 TRP A N 1
ATOM 631 C CA . TRP A 1 91 ? 11.643 -7.740 21.296 1.00 45.16 91 TRP A CA 1
ATOM 632 C C . TRP A 1 91 ? 12.700 -6.706 20.883 1.00 45.16 91 TRP A C 1
ATOM 634 O O . TRP A 1 91 ? 12.358 -5.606 20.458 1.00 45.16 91 TRP A O 1
ATOM 644 N N . VAL A 1 92 ? 13.987 -7.045 20.985 1.00 39.91 92 VAL A N 1
ATOM 645 C CA . VAL A 1 92 ? 15.073 -6.104 20.696 1.00 39.91 92 VAL A CA 1
ATOM 646 C C . VAL A 1 92 ? 15.449 -6.172 19.217 1.00 39.91 92 VAL A C 1
ATOM 648 O O . VAL A 1 92 ? 16.200 -7.045 18.795 1.00 39.91 92 VAL A O 1
ATOM 651 N N . GLY A 1 93 ? 14.909 -5.227 18.449 1.00 40.34 93 GLY A N 1
ATOM 652 C CA . GLY A 1 93 ? 15.682 -4.414 17.502 1.00 40.34 93 GLY A CA 1
ATOM 653 C C . GLY A 1 93 ? 16.204 -5.042 16.211 1.00 40.34 93 GLY A C 1
ATOM 654 O O . GLY A 1 93 ? 16.590 -4.287 15.327 1.00 40.34 93 GLY A O 1
ATOM 655 N N . GLU A 1 94 ? 16.175 -6.361 16.043 1.00 40.16 94 GLU A N 1
ATOM 656 C CA . GLU A 1 94 ? 16.476 -6.978 14.754 1.00 40.16 94 GLU A CA 1
ATOM 657 C C . GLU A 1 94 ? 15.245 -7.711 14.224 1.00 40.16 94 GLU A C 1
ATOM 659 O O . GLU A 1 94 ? 14.846 -8.728 14.808 1.00 40.16 94 GLU A O 1
ATOM 664 N N . PRO A 1 95 ? 14.631 -7.253 13.112 1.00 42.44 95 PRO A N 1
ATOM 665 C CA . PRO A 1 95 ? 13.765 -8.120 12.337 1.00 42.44 95 PRO A CA 1
ATOM 666 C C . PRO A 1 95 ? 14.647 -9.272 11.859 1.00 42.44 95 PRO A C 1
ATOM 668 O O . PRO A 1 95 ? 15.357 -9.161 10.864 1.00 42.44 95 PRO A O 1
ATOM 671 N N . LYS A 1 96 ? 14.658 -10.371 12.621 1.00 40.47 96 LYS A N 1
ATOM 672 C CA . LYS A 1 96 ? 15.318 -11.616 12.244 1.00 40.47 96 LYS A CA 1
ATOM 673 C C . LYS A 1 96 ? 14.712 -12.014 10.906 1.00 40.47 96 LYS A C 1
ATOM 675 O O . LYS A 1 96 ? 13.573 -12.468 10.894 1.00 40.47 96 LYS A O 1
ATOM 680 N N . LEU A 1 97 ? 15.459 -11.720 9.836 1.00 43.81 97 LEU A N 1
ATOM 681 C CA . LEU A 1 97 ? 15.091 -11.760 8.419 1.00 43.81 97 LEU A CA 1
ATOM 682 C C . LEU A 1 97 ? 13.659 -12.240 8.191 1.00 43.81 97 LEU A C 1
ATOM 684 O O . LEU A 1 97 ? 13.389 -13.441 8.155 1.00 43.81 97 LEU A O 1
ATOM 688 N N . ALA A 1 98 ? 12.769 -11.253 8.081 1.00 49.44 98 ALA A N 1
ATOM 689 C CA . ALA A 1 98 ? 11.390 -11.398 7.662 1.00 49.44 98 ALA A CA 1
ATOM 690 C C . ALA A 1 98 ? 11.283 -12.477 6.576 1.00 49.44 98 ALA A C 1
ATOM 692 O O . ALA A 1 98 ? 11.803 -12.334 5.469 1.00 49.44 98 ALA A O 1
ATOM 693 N N . SER A 1 99 ? 10.618 -13.581 6.903 1.00 50.16 99 SER A N 1
ATOM 694 C CA . SER A 1 99 ? 10.228 -14.587 5.927 1.00 50.16 99 SER A CA 1
ATOM 695 C C . SER A 1 99 ? 9.359 -13.905 4.864 1.00 50.16 99 SER A C 1
ATOM 697 O O . SER A 1 99 ? 8.220 -13.551 5.141 1.00 50.16 99 SER A O 1
ATOM 699 N N . LYS A 1 100 ? 9.927 -13.677 3.671 1.00 63.97 100 LYS A N 1
ATOM 700 C CA . LYS A 1 100 ? 9.283 -13.077 2.485 1.00 63.97 100 LYS A CA 1
ATOM 701 C C . LYS A 1 100 ? 8.433 -11.837 2.797 1.00 63.97 100 LYS A C 1
ATOM 703 O O . LYS A 1 100 ? 7.212 -11.921 2.917 1.00 63.97 100 LYS A O 1
ATOM 708 N N . LEU A 1 101 ? 9.082 -10.676 2.852 1.00 75.81 101 LEU A N 1
ATOM 709 C CA . LEU A 1 101 ? 8.358 -9.418 2.690 1.00 75.81 101 LEU A CA 1
ATOM 710 C C . LEU A 1 101 ? 7.670 -9.397 1.328 1.00 75.81 101 LEU A C 1
ATOM 712 O O . LEU A 1 101 ? 8.239 -9.847 0.334 1.00 75.81 101 LEU A O 1
ATOM 716 N N . VAL A 1 102 ? 6.455 -8.871 1.295 1.00 78.25 102 VAL A N 1
ATOM 717 C CA . VAL A 1 102 ? 5.707 -8.636 0.063 1.00 78.25 102 VAL A CA 1
ATOM 718 C C . VAL A 1 102 ? 5.358 -7.156 -0.044 1.00 78.25 102 VAL A C 1
ATOM 720 O O . VAL A 1 102 ? 5.185 -6.492 0.985 1.00 78.25 102 VAL A O 1
ATOM 723 N N . PRO A 1 103 ? 5.283 -6.616 -1.269 1.00 81.75 103 PRO A N 1
ATOM 724 C CA . PRO A 1 103 ? 4.798 -5.264 -1.477 1.00 81.75 103 PRO A CA 1
ATOM 725 C C . PRO A 1 103 ? 3.329 -5.146 -1.069 1.00 81.75 103 PRO A C 1
ATOM 727 O O . PRO A 1 103 ? 2.511 -6.001 -1.404 1.00 81.75 103 PRO A O 1
ATOM 730 N N . ILE A 1 104 ? 3.000 -4.050 -0.393 1.00 89.31 104 ILE A N 1
ATOM 731 C CA . ILE A 1 104 ? 1.628 -3.624 -0.145 1.00 89.31 104 ILE A CA 1
ATOM 732 C C . ILE A 1 104 ? 1.305 -2.490 -1.108 1.00 89.31 104 ILE A C 1
ATOM 734 O O . ILE A 1 104 ? 1.889 -1.403 -1.063 1.00 89.31 104 ILE A O 1
ATOM 738 N N . TYR A 1 105 ? 0.382 -2.779 -2.012 1.00 82.88 105 TY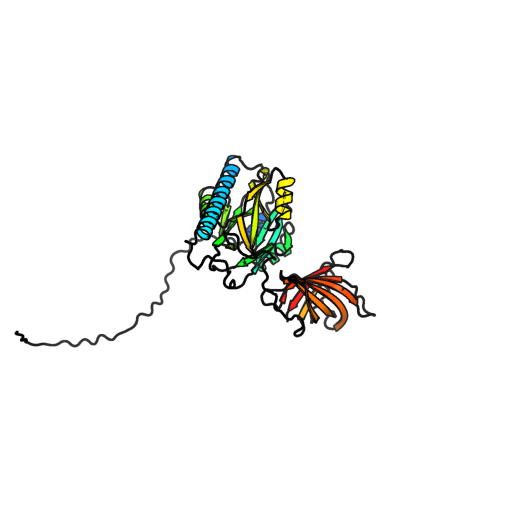R A N 1
ATOM 739 C CA . TYR A 1 105 ? -0.079 -1.904 -3.074 1.00 82.88 105 TYR A CA 1
ATOM 740 C C . TYR A 1 105 ? -1.106 -0.913 -2.541 1.00 82.88 105 TYR A C 1
ATOM 742 O O . TYR A 1 105 ? -1.998 -1.314 -1.797 1.00 82.88 105 TYR A O 1
ATOM 750 N N . ARG A 1 106 ? -1.007 0.358 -2.942 1.00 87.75 106 ARG A N 1
ATOM 751 C CA . ARG A 1 106 ? -1.973 1.411 -2.610 1.00 87.75 106 ARG A CA 1
ATOM 752 C C . ARG A 1 106 ? -2.767 1.824 -3.839 1.00 87.75 106 ARG A C 1
ATOM 754 O O . ARG A 1 106 ? -2.215 1.988 -4.930 1.00 87.75 106 ARG A O 1
ATOM 761 N N . PHE A 1 107 ? -4.061 2.011 -3.634 1.00 85.94 107 PHE A N 1
ATOM 762 C CA . PHE A 1 107 ? -4.969 2.585 -4.610 1.00 85.94 107 PHE A CA 1
ATOM 763 C C . PHE A 1 107 ? -5.690 3.784 -4.011 1.00 85.94 107 PHE A C 1
ATOM 765 O O . PHE A 1 107 ? -6.173 3.715 -2.881 1.00 85.94 107 PHE A O 1
ATOM 772 N N . PHE A 1 108 ? -5.823 4.845 -4.796 1.00 82.44 108 PHE A N 1
ATOM 773 C CA . PHE A 1 108 ? -6.662 5.989 -4.482 1.00 82.44 108 PHE A CA 1
ATOM 774 C C . PHE A 1 108 ? -8.043 5.808 -5.117 1.00 82.44 108 PHE A C 1
ATOM 776 O O . PHE A 1 108 ? -8.173 5.737 -6.340 1.00 82.44 108 PHE A O 1
ATOM 783 N N . ASN A 1 109 ? -9.090 5.726 -4.299 1.00 86.56 109 ASN A N 1
ATOM 784 C CA . ASN A 1 109 ? -10.468 5.690 -4.777 1.00 86.56 109 ASN A CA 1
ATOM 785 C C . ASN A 1 109 ? -10.924 7.119 -5.093 1.00 86.56 109 ASN A C 1
ATOM 787 O O . ASN A 1 109 ? -11.192 7.909 -4.193 1.00 86.56 109 ASN A O 1
ATOM 791 N N . THR A 1 110 ? -11.048 7.444 -6.375 1.00 85.56 110 THR A N 1
ATOM 792 C CA . THR A 1 110 ? -11.429 8.782 -6.863 1.00 85.56 110 THR A CA 1
ATOM 793 C C . THR A 1 110 ? -12.870 9.179 -6.563 1.00 85.56 110 THR A C 1
ATOM 795 O O . THR A 1 110 ? -13.198 10.361 -6.637 1.00 85.56 110 THR A O 1
ATOM 798 N N . ALA A 1 111 ? -13.735 8.219 -6.232 1.00 83.75 111 ALA A N 1
ATOM 799 C CA . ALA A 1 111 ? -15.122 8.502 -5.892 1.00 83.75 111 ALA A CA 1
ATOM 800 C C . ALA A 1 111 ? -15.268 8.900 -4.418 1.00 83.75 111 ALA A C 1
ATOM 802 O O . ALA A 1 111 ? -15.999 9.833 -4.089 1.00 83.75 111 ALA A O 1
ATOM 803 N N . THR A 1 112 ? -14.541 8.225 -3.523 1.00 81.44 112 THR A N 1
ATOM 804 C CA . THR A 1 112 ? -14.617 8.483 -2.077 1.00 81.44 112 THR A CA 1
ATOM 805 C C . THR A 1 112 ? -13.501 9.401 -1.577 1.00 81.44 112 THR A C 1
ATOM 807 O O . THR A 1 112 ? -13.693 10.104 -0.586 1.00 81.44 112 THR A O 1
ATOM 810 N N . ASN A 1 113 ? -12.371 9.486 -2.283 1.00 80.62 113 ASN A N 1
ATOM 811 C CA . ASN A 1 113 ? -11.071 10.005 -1.831 1.00 80.62 113 ASN A CA 1
ATOM 812 C C . ASN A 1 113 ? -10.427 9.180 -0.700 1.00 80.62 113 ASN A C 1
ATOM 814 O O . ASN A 1 113 ? -9.605 9.705 0.053 1.00 80.62 113 ASN A O 1
ATOM 818 N N . ALA A 1 114 ? -10.815 7.911 -0.549 1.00 84.88 114 ALA A N 1
ATOM 819 C CA . ALA A 1 114 ? -10.191 6.986 0.392 1.00 84.88 114 ALA A CA 1
ATOM 820 C C . ALA A 1 114 ? -9.034 6.213 -0.257 1.00 84.88 114 ALA A C 1
ATOM 822 O O . ALA A 1 114 ? -8.941 6.114 -1.482 1.00 84.88 114 ALA A O 1
ATOM 823 N N . HIS A 1 115 ? -8.184 5.620 0.580 1.00 86.31 115 HIS A N 1
ATOM 824 C CA . HIS A 1 115 ? -7.143 4.700 0.133 1.00 86.31 115 HIS A CA 1
ATOM 825 C C . HIS A 1 115 ? -7.535 3.249 0.396 1.00 86.31 115 HIS A C 1
ATOM 827 O O . HIS A 1 115 ? -8.159 2.924 1.406 1.00 86.31 115 HIS A O 1
ATOM 833 N N . PHE A 1 116 ? -7.118 2.380 -0.514 1.00 89.06 116 PHE A N 1
ATOM 834 C CA . PHE A 1 116 ? -7.225 0.934 -0.404 1.00 89.06 116 PHE A CA 1
ATOM 835 C C . PHE A 1 116 ? -5.829 0.313 -0.437 1.00 89.06 116 PHE A C 1
ATOM 837 O O . PHE A 1 116 ? -4.975 0.764 -1.205 1.00 89.06 116 PHE A O 1
ATOM 844 N N . PHE A 1 117 ? -5.609 -0.721 0.380 1.00 93.06 117 PHE A N 1
ATOM 845 C CA . PHE A 1 117 ? -4.355 -1.467 0.410 1.00 93.06 117 PHE A CA 1
ATOM 846 C C . PHE A 1 117 ? -4.571 -2.954 0.174 1.00 93.06 117 PHE A C 1
ATOM 848 O O . PHE A 1 117 ? -5.470 -3.559 0.762 1.00 93.06 117 PHE A O 1
ATOM 855 N N . THR A 1 118 ? -3.671 -3.549 -0.603 1.00 92.56 118 THR A N 1
ATOM 856 C CA . THR A 1 118 ? -3.654 -4.991 -0.838 1.00 92.56 118 THR A CA 1
ATOM 857 C C . THR A 1 118 ? -2.245 -5.553 -0.929 1.00 92.56 118 THR A C 1
ATOM 859 O O . THR A 1 118 ? -1.341 -4.913 -1.462 1.00 92.56 118 THR A O 1
ATOM 862 N N . ALA A 1 119 ? -2.068 -6.769 -0.417 1.00 89.75 119 ALA A N 1
ATOM 863 C CA . ALA A 1 119 ? -0.873 -7.579 -0.629 1.00 89.75 119 ALA A CA 1
ATOM 864 C C . ALA A 1 119 ? -1.023 -8.572 -1.799 1.00 89.75 119 ALA A C 1
ATOM 866 O O . ALA A 1 119 ? -0.043 -9.200 -2.199 1.00 89.75 119 ALA A O 1
ATOM 867 N N . SER A 1 120 ? -2.242 -8.760 -2.323 1.00 86.56 120 SER A N 1
ATOM 868 C CA . SER A 1 120 ? -2.521 -9.717 -3.395 1.00 86.56 120 SER A CA 1
ATOM 869 C C . SER A 1 120 ? -2.256 -9.082 -4.754 1.00 86.56 120 SER A C 1
ATOM 871 O O . SER A 1 120 ? -2.814 -8.042 -5.110 1.00 86.56 120 SER A O 1
ATOM 873 N N . THR A 1 121 ? -1.414 -9.746 -5.543 1.00 80.19 121 THR A N 1
ATOM 874 C CA . THR A 1 121 ? -1.174 -9.381 -6.940 1.00 80.19 121 THR A CA 1
ATOM 875 C C . THR A 1 121 ? -2.420 -9.581 -7.796 1.00 80.19 121 THR A C 1
ATOM 877 O O . THR A 1 121 ? -2.671 -8.792 -8.700 1.00 80.19 121 THR A O 1
ATOM 880 N N . GLU A 1 122 ? -3.241 -10.576 -7.469 1.00 80.44 122 GLU A N 1
ATOM 881 C CA . GLU A 1 122 ? -4.489 -10.890 -8.163 1.00 80.44 122 GLU A CA 1
ATOM 882 C C . GLU A 1 122 ? -5.558 -9.824 -7.887 1.00 80.44 122 GLU A C 1
ATOM 884 O O . GLU A 1 122 ? -6.204 -9.362 -8.824 1.00 80.44 122 GLU A O 1
ATOM 889 N N . GLU A 1 123 ? -5.710 -9.388 -6.630 1.00 85.25 123 GLU A N 1
ATOM 890 C CA . GLU A 1 123 ? -6.612 -8.291 -6.241 1.00 85.25 123 GLU A CA 1
ATOM 891 C C . GLU A 1 123 ? -6.160 -6.977 -6.896 1.00 85.25 123 GLU A C 1
ATOM 893 O O . GLU A 1 123 ? -6.957 -6.301 -7.547 1.00 85.25 123 GLU A O 1
ATOM 898 N N . ARG A 1 124 ? -4.852 -6.670 -6.856 1.00 85.19 124 ARG A N 1
ATOM 899 C CA . ARG A 1 124 ? -4.264 -5.522 -7.569 1.00 85.19 124 ARG A CA 1
ATOM 900 C C . ARG A 1 124 ? -4.608 -5.551 -9.060 1.00 85.19 124 ARG A C 1
ATOM 902 O O . ARG A 1 124 ? -5.057 -4.543 -9.606 1.00 85.19 124 ARG A O 1
ATOM 909 N N . ASP A 1 125 ? -4.371 -6.676 -9.730 1.00 77.25 125 ASP A N 1
ATOM 910 C CA . ASP A 1 125 ? -4.568 -6.795 -11.177 1.00 77.25 125 ASP A CA 1
ATOM 911 C C . ASP A 1 125 ? -6.052 -6.752 -11.548 1.00 77.25 125 ASP A C 1
ATOM 913 O O . ASP A 1 125 ? -6.419 -6.109 -12.533 1.00 77.25 125 ASP A O 1
ATOM 917 N N . HIS A 1 126 ? -6.915 -7.346 -10.722 1.00 81.56 126 HIS A N 1
ATOM 918 C CA . HIS A 1 126 ? -8.361 -7.273 -10.886 1.00 81.56 126 HIS A CA 1
ATOM 919 C C . HIS A 1 126 ? -8.878 -5.834 -10.770 1.00 81.56 126 HIS A C 1
ATOM 921 O O . HIS A 1 126 ? -9.610 -5.386 -11.653 1.00 81.56 126 HIS A O 1
ATOM 927 N N . ILE A 1 127 ? -8.473 -5.093 -9.732 1.00 84.44 127 ILE A N 1
ATOM 928 C CA . ILE A 1 127 ? -8.878 -3.695 -9.528 1.00 84.44 127 ILE A CA 1
ATOM 929 C C . ILE A 1 127 ? -8.425 -2.839 -10.714 1.00 84.44 127 ILE A C 1
ATOM 931 O O . ILE A 1 127 ? -9.225 -2.101 -11.285 1.00 84.44 127 ILE A O 1
ATOM 935 N N . ARG A 1 128 ? -7.166 -2.990 -11.152 1.00 81.25 128 ARG A N 1
ATOM 936 C CA . ARG A 1 128 ? -6.618 -2.248 -12.303 1.00 81.25 128 ARG A CA 1
ATOM 937 C C . ARG A 1 128 ? -7.352 -2.540 -13.606 1.00 81.25 128 ARG A C 1
ATOM 939 O O . ARG A 1 128 ? -7.480 -1.643 -14.435 1.00 81.25 128 ARG A O 1
ATOM 946 N N . ALA A 1 129 ? -7.777 -3.784 -13.810 1.00 77.88 129 ALA A N 1
ATOM 947 C CA . ALA A 1 129 ? -8.449 -4.194 -15.035 1.00 77.88 129 ALA A CA 1
ATOM 948 C C . ALA A 1 129 ? -9.933 -3.806 -15.056 1.00 77.88 129 ALA A C 1
ATOM 950 O O . ALA A 1 129 ? -10.455 -3.491 -16.124 1.00 77.88 129 ALA A O 1
ATOM 951 N N . ASN A 1 130 ? -10.609 -3.833 -13.902 1.00 84.62 130 ASN A N 1
ATOM 952 C CA . ASN A 1 130 ? -12.073 -3.832 -13.857 1.00 84.62 130 ASN A CA 1
ATOM 953 C C . ASN A 1 130 ? -12.688 -2.633 -13.123 1.00 84.62 130 ASN A C 1
ATOM 955 O O . ASN A 1 130 ? -13.852 -2.324 -13.373 1.00 84.62 130 ASN A O 1
ATOM 959 N N . LEU A 1 131 ? -11.950 -1.943 -12.244 1.00 86.69 131 LEU A N 1
ATOM 960 C CA . LEU A 1 131 ? -12.504 -0.918 -11.351 1.00 86.69 131 LEU A CA 1
ATOM 961 C C . LEU A 1 131 ? -11.845 0.460 -11.591 1.00 86.69 131 LEU A C 1
ATOM 963 O O . LEU A 1 131 ? -10.991 0.890 -10.814 1.00 86.69 131 LEU A O 1
ATOM 967 N N . PRO A 1 132 ? -12.251 1.207 -12.639 1.00 85.62 132 PRO A N 1
ATOM 968 C CA . PRO A 1 132 ? -11.564 2.426 -13.091 1.00 85.62 132 PRO A CA 1
ATOM 969 C C . PRO A 1 132 ? -11.596 3.595 -12.094 1.00 85.62 132 PRO A C 1
ATOM 971 O O . PRO A 1 132 ? -10.853 4.560 -12.265 1.00 85.62 132 PRO A O 1
ATOM 974 N N . ILE A 1 133 ? -12.441 3.532 -11.059 1.00 86.06 133 ILE A N 1
ATOM 975 C CA . ILE A 1 133 ? -12.471 4.547 -9.999 1.00 86.06 133 ILE A CA 1
ATOM 976 C C . ILE A 1 133 ? -11.272 4.445 -9.046 1.00 86.06 133 ILE A C 1
ATOM 978 O O . ILE A 1 133 ? -10.995 5.403 -8.325 1.00 86.06 133 ILE A O 1
ATOM 982 N N . PHE A 1 134 ? -10.566 3.311 -9.031 1.00 85.62 134 PHE A N 1
ATOM 983 C CA . PHE A 1 134 ? -9.364 3.106 -8.234 1.00 85.62 134 PHE A CA 1
ATOM 984 C C . PHE A 1 134 ? -8.119 3.407 -9.072 1.00 85.62 134 PHE A C 1
ATOM 986 O O . PHE A 1 134 ? -7.777 2.687 -10.010 1.00 85.62 134 PHE A O 1
ATOM 993 N N . GLN A 1 135 ? -7.405 4.468 -8.711 1.00 82.06 135 GLN A N 1
ATOM 994 C CA . GLN A 1 135 ? -6.117 4.808 -9.300 1.00 82.06 135 GLN A CA 1
ATOM 995 C C . GLN A 1 135 ? -5.003 4.071 -8.567 1.00 82.06 135 GLN A C 1
ATOM 997 O O . GLN A 1 135 ? -4.841 4.225 -7.361 1.00 82.06 135 GLN A O 1
ATOM 1002 N N . PHE A 1 136 ? -4.224 3.274 -9.292 1.00 79.88 136 PHE A N 1
ATOM 1003 C CA . PHE A 1 136 ? -3.064 2.593 -8.728 1.00 79.88 136 PHE A CA 1
ATOM 1004 C C . PHE A 1 136 ? -1.933 3.589 -8.451 1.00 79.88 136 PHE A C 1
ATOM 1006 O O . PHE A 1 136 ? -1.470 4.268 -9.367 1.00 79.88 136 PHE A O 1
ATOM 1013 N N . GLU A 1 137 ? -1.460 3.640 -7.208 1.00 75.56 137 GLU A N 1
ATOM 1014 C CA . GLU A 1 137 ? -0.404 4.564 -6.771 1.00 75.56 137 GLU A CA 1
ATOM 1015 C C . GLU A 1 137 ? 0.946 3.872 -6.531 1.00 75.56 137 GLU A C 1
ATOM 1017 O O . GLU A 1 137 ? 1.933 4.521 -6.188 1.00 75.56 137 GLU A O 1
ATOM 1022 N N . GLY A 1 138 ? 1.015 2.556 -6.746 1.00 77.12 138 GLY A N 1
ATOM 1023 C CA . GLY A 1 138 ? 2.229 1.767 -6.566 1.00 77.12 138 GLY A CA 1
ATOM 1024 C C . GLY A 1 138 ? 2.321 1.106 -5.192 1.00 77.12 138 GLY A C 1
ATOM 1025 O O . GLY A 1 138 ? 1.315 0.801 -4.555 1.00 77.12 138 GLY A O 1
ATOM 1026 N N . ILE A 1 139 ? 3.551 0.831 -4.758 1.00 79.69 139 ILE A N 1
ATOM 1027 C CA . ILE A 1 139 ? 3.844 0.231 -3.450 1.00 79.69 139 ILE A CA 1
ATOM 1028 C C . ILE A 1 139 ? 3.844 1.332 -2.388 1.00 79.69 139 ILE A C 1
ATOM 1030 O O . ILE A 1 139 ? 4.610 2.288 -2.502 1.00 79.69 139 ILE A O 1
ATOM 1034 N N . ALA A 1 140 ? 3.049 1.172 -1.330 1.00 84.19 140 ALA A N 1
ATOM 1035 C CA . ALA A 1 140 ? 3.068 2.079 -0.181 1.00 84.19 140 ALA A CA 1
ATOM 1036 C C . ALA A 1 140 ? 4.076 1.672 0.900 1.00 84.19 140 ALA A C 1
ATOM 1038 O O . ALA A 1 140 ? 4.668 2.547 1.537 1.00 84.19 140 ALA A O 1
ATOM 1039 N N . PHE A 1 141 ? 4.241 0.367 1.130 1.00 86.44 141 PHE A N 1
ATOM 1040 C CA . PHE A 1 141 ? 5.165 -0.221 2.105 1.00 86.44 141 PHE A CA 1
ATOM 1041 C C . PHE A 1 141 ? 5.320 -1.730 1.860 1.00 86.44 141 PHE A C 1
ATOM 1043 O O . PHE A 1 141 ? 4.704 -2.290 0.956 1.00 86.44 141 PHE A O 1
ATOM 1050 N N . TYR A 1 142 ? 6.142 -2.385 2.674 1.00 84.19 142 TYR A N 1
ATOM 1051 C CA . TYR A 1 142 ? 6.370 -3.824 2.695 1.00 84.19 142 TYR A CA 1
ATOM 1052 C C . TYR A 1 142 ? 5.897 -4.421 4.022 1.00 84.19 142 TYR A C 1
ATOM 1054 O O . TYR A 1 142 ? 6.053 -3.812 5.085 1.00 84.19 142 TYR A O 1
ATOM 1062 N N . ALA A 1 143 ? 5.330 -5.624 3.962 1.00 87.62 143 ALA A N 1
ATOM 1063 C CA . ALA A 1 143 ? 4.843 -6.344 5.136 1.00 87.62 143 ALA A CA 1
ATOM 1064 C C . ALA A 1 143 ? 5.024 -7.861 4.978 1.00 87.62 143 ALA A C 1
ATOM 1066 O O . ALA A 1 143 ? 5.325 -8.354 3.889 1.00 87.62 143 ALA A O 1
ATOM 1067 N N . ASN A 1 144 ? 4.837 -8.612 6.063 1.00 85.31 144 ASN A N 1
ATOM 1068 C CA . ASN A 1 144 ? 4.837 -10.073 6.025 1.00 85.31 144 ASN A CA 1
ATOM 1069 C C . ASN A 1 144 ? 3.419 -10.605 5.794 1.00 85.31 144 ASN A C 1
ATOM 1071 O O . ASN A 1 144 ? 2.452 -10.058 6.316 1.00 85.31 144 ASN A O 1
ATOM 1075 N N . LEU A 1 145 ? 3.299 -11.728 5.084 1.00 88.69 145 LEU A N 1
ATOM 1076 C CA . LEU A 1 145 ? 2.035 -12.476 4.976 1.00 88.69 145 LEU A CA 1
ATOM 1077 C C . LEU A 1 145 ? 1.877 -13.566 6.039 1.00 88.69 145 LEU A C 1
ATOM 1079 O O . LEU A 1 145 ? 0.843 -14.221 6.109 1.00 88.69 145 LEU A O 1
ATOM 1083 N N . ALA A 1 146 ? 2.906 -13.779 6.855 1.00 84.62 146 ALA A N 1
ATOM 1084 C CA . ALA A 1 146 ? 2.916 -14.779 7.909 1.00 84.62 146 ALA A CA 1
ATOM 1085 C C . ALA A 1 146 ? 3.334 -14.147 9.244 1.00 84.62 146 ALA A C 1
ATOM 1087 O O . ALA A 1 146 ? 4.112 -13.186 9.238 1.00 84.62 146 ALA A O 1
ATOM 1088 N N . PRO A 1 147 ? 2.885 -14.709 10.381 1.00 83.81 147 PRO A N 1
ATOM 1089 C CA . PRO A 1 147 ? 3.365 -14.298 11.689 1.00 83.81 147 PRO A CA 1
ATOM 1090 C C . PRO A 1 147 ? 4.890 -14.389 11.765 1.00 83.81 147 PRO A C 1
ATOM 1092 O O . PRO A 1 147 ? 5.490 -15.392 11.368 1.00 83.81 147 PRO A O 1
ATOM 1095 N N . ALA A 1 148 ? 5.515 -13.363 12.332 1.00 77.56 148 ALA A N 1
ATOM 1096 C CA . ALA A 1 148 ? 6.934 -13.364 12.648 1.00 77.56 148 ALA A CA 1
ATOM 1097 C C . ALA A 1 148 ? 7.165 -12.689 13.999 1.00 77.56 148 ALA A C 1
ATOM 1099 O O . ALA A 1 148 ? 6.319 -11.956 14.510 1.00 77.56 148 ALA A O 1
ATOM 1100 N N . ARG A 1 149 ? 8.328 -12.950 14.599 1.00 73.25 149 ARG A N 1
ATOM 1101 C CA . ARG A 1 149 ? 8.715 -12.331 15.870 1.00 73.25 149 ARG A CA 1
ATOM 1102 C C . ARG A 1 149 ? 8.689 -10.804 15.731 1.00 73.25 149 ARG A C 1
ATOM 1104 O O . ARG A 1 149 ? 9.317 -10.269 14.825 1.00 73.25 149 ARG A O 1
ATOM 1111 N N . GLY A 1 150 ? 8.001 -10.136 16.656 1.00 75.81 150 GLY A N 1
ATOM 1112 C CA . GLY A 1 150 ? 7.871 -8.677 16.672 1.00 75.81 150 GLY A CA 1
ATOM 1113 C C . GLY A 1 150 ? 6.818 -8.122 15.709 1.00 75.81 150 GLY A C 1
ATOM 1114 O O . GLY A 1 150 ? 6.682 -6.906 15.630 1.00 75.81 150 GLY A O 1
ATOM 1115 N N . LEU A 1 151 ? 6.076 -8.981 14.999 1.00 86.19 151 LEU A N 1
ATOM 1116 C CA . LEU A 1 151 ? 4.965 -8.566 14.148 1.00 86.19 151 LEU A CA 1
ATOM 1117 C C . LEU A 1 151 ? 3.624 -9.027 14.720 1.00 86.19 151 LEU A C 1
ATOM 1119 O O . LEU A 1 151 ? 3.492 -10.154 15.201 1.00 86.19 151 LEU A O 1
ATOM 1123 N N . SER A 1 152 ? 2.627 -8.166 14.573 1.00 92.25 152 SER A N 1
ATOM 1124 C CA . SER A 1 152 ? 1.232 -8.396 14.932 1.00 92.25 152 SER A CA 1
ATOM 1125 C C . SER A 1 152 ? 0.361 -8.336 13.670 1.00 92.25 152 SER A C 1
ATOM 1127 O O . SER A 1 152 ? 0.720 -7.658 12.699 1.00 92.25 152 SER A O 1
ATOM 1129 N N . PRO A 1 153 ? -0.754 -9.081 13.630 1.00 96.56 153 PRO A N 1
ATOM 1130 C CA . PRO A 1 153 ? -1.667 -9.061 12.493 1.00 96.56 153 PRO A CA 1
ATOM 1131 C C . PRO A 1 153 ? -2.304 -7.680 12.311 1.00 96.56 153 PRO A C 1
ATOM 1133 O O . PRO A 1 153 ? -2.738 -7.055 13.273 1.00 96.56 153 PRO A O 1
ATOM 1136 N N . VAL A 1 154 ? -2.406 -7.237 11.061 1.00 98.06 154 VAL A N 1
ATOM 1137 C CA . VAL A 1 154 ? -3.222 -6.097 10.646 1.00 98.06 154 VAL A CA 1
ATOM 1138 C C . VAL A 1 154 ? -4.523 -6.635 10.072 1.00 98.06 154 VAL A C 1
ATOM 1140 O O . VAL A 1 154 ? -4.547 -7.342 9.063 1.00 98.06 154 VAL A O 1
ATOM 1143 N N . TYR A 1 155 ? -5.607 -6.294 10.743 1.00 98.38 155 TYR A N 1
ATOM 1144 C CA . TYR A 1 155 ? -6.971 -6.668 10.432 1.00 98.38 155 TYR A CA 1
ATOM 1145 C C . TYR A 1 155 ? -7.570 -5.714 9.409 1.00 98.38 155 TYR A C 1
ATOM 1147 O O . TYR A 1 155 ? -7.424 -4.496 9.542 1.00 98.38 155 TYR A O 1
ATOM 1155 N N . ARG A 1 156 ? -8.263 -6.270 8.413 1.00 97.69 156 ARG A N 1
ATOM 1156 C CA . ARG A 1 156 ? -9.001 -5.513 7.401 1.00 97.69 156 ARG A CA 1
ATOM 1157 C C . ARG A 1 156 ? -10.499 -5.640 7.644 1.00 97.69 156 ARG A C 1
ATOM 1159 O O . ARG A 1 156 ? -11.003 -6.714 7.983 1.00 97.69 156 ARG A O 1
ATOM 1166 N N . PHE A 1 157 ? -11.197 -4.528 7.483 1.00 96.94 157 PHE A N 1
ATOM 1167 C CA . PHE A 1 157 ? -12.647 -4.454 7.524 1.00 96.94 157 PHE A CA 1
ATOM 1168 C C . PHE A 1 157 ? -13.169 -3.730 6.295 1.00 96.94 157 PHE A C 1
ATOM 1170 O O . PHE A 1 157 ? -12.631 -2.686 5.927 1.00 96.94 157 PHE A O 1
ATOM 1177 N N . TYR A 1 158 ? -14.264 -4.230 5.739 1.00 93.31 158 TYR A N 1
ATOM 1178 C CA . TYR A 1 158 ? -14.998 -3.599 4.654 1.00 93.31 158 TYR A CA 1
ATOM 1179 C C . TYR A 1 158 ? -16.234 -2.874 5.191 1.00 93.31 158 TYR A C 1
ATOM 1181 O O . TYR A 1 158 ? -17.103 -3.492 5.809 1.00 93.31 158 TYR A O 1
ATOM 1189 N N . ASN A 1 159 ? -16.344 -1.567 4.957 1.00 91.31 159 ASN A N 1
ATOM 1190 C CA . ASN A 1 159 ? -17.542 -0.805 5.295 1.00 91.31 159 ASN A CA 1
ATOM 1191 C C . ASN A 1 159 ? -18.581 -0.930 4.174 1.00 91.31 159 ASN A C 1
ATOM 1193 O O . ASN A 1 159 ? -18.456 -0.316 3.116 1.00 91.31 159 ASN A O 1
ATOM 1197 N N . THR A 1 160 ? -19.647 -1.677 4.441 1.00 88.38 160 THR A N 1
ATOM 1198 C CA . THR A 1 160 ? -20.729 -1.943 3.476 1.00 88.38 160 THR A CA 1
ATOM 1199 C C . THR A 1 160 ? -21.559 -0.717 3.098 1.00 88.38 160 THR A C 1
ATOM 1201 O O . THR A 1 160 ? -22.246 -0.748 2.079 1.00 88.38 160 THR A O 1
ATOM 1204 N N . GLN A 1 161 ? -21.512 0.358 3.890 1.00 84.81 161 GLN A N 1
ATOM 1205 C CA . GLN A 1 161 ? -22.248 1.593 3.606 1.00 84.81 161 GLN A CA 1
ATOM 1206 C C . GLN A 1 161 ? -21.445 2.564 2.740 1.00 84.81 161 GLN A C 1
ATOM 1208 O O . GLN A 1 161 ? -22.021 3.243 1.899 1.00 84.81 161 GLN A O 1
ATOM 1213 N N . THR A 1 162 ? -20.128 2.644 2.945 1.00 83.12 162 THR A N 1
ATOM 1214 C CA . THR A 1 162 ? -19.271 3.630 2.261 1.00 83.12 162 THR A CA 1
ATOM 1215 C C . THR A 1 162 ? -18.388 3.022 1.174 1.00 83.12 162 THR A C 1
ATOM 1217 O O . THR A 1 162 ? -17.792 3.761 0.394 1.00 83.12 162 THR A O 1
ATOM 1220 N N . GLY A 1 163 ? -18.265 1.693 1.123 1.00 84.12 163 GLY A N 1
ATOM 1221 C CA . GLY A 1 163 ? -17.388 1.000 0.182 1.00 84.12 163 GLY A CA 1
ATOM 1222 C C . GLY A 1 163 ? -15.895 1.199 0.467 1.00 84.12 163 GLY A C 1
ATOM 1223 O O . GLY A 1 163 ? -15.068 1.005 -0.418 1.00 84.12 163 GLY A O 1
ATOM 1224 N N . VAL A 1 164 ? -15.519 1.627 1.673 1.00 89.81 164 VAL A N 1
ATOM 1225 C CA . VAL A 1 164 ? -14.114 1.864 2.049 1.00 89.81 164 VAL A CA 1
ATOM 1226 C C . VAL A 1 164 ? -13.639 0.860 3.090 1.00 89.81 164 VAL A C 1
ATOM 1228 O O . VAL A 1 164 ? -14.441 0.225 3.775 1.00 89.81 164 VAL A O 1
ATOM 1231 N N . HIS A 1 165 ? -12.321 0.745 3.228 1.00 93.25 165 HIS A N 1
ATOM 1232 C CA . HIS A 1 165 ? -11.702 -0.215 4.129 1.00 93.25 165 HIS A CA 1
ATOM 1233 C C . HIS A 1 165 ? -11.107 0.455 5.366 1.00 93.25 165 HIS A C 1
ATOM 1235 O O . HIS A 1 165 ? -10.559 1.556 5.289 1.00 93.25 165 HIS A O 1
ATOM 1241 N N . LEU A 1 166 ? -11.180 -0.243 6.498 1.00 96.12 166 LEU A N 1
ATOM 1242 C CA . LEU A 1 166 ? -10.482 0.105 7.732 1.00 96.12 166 LEU A CA 1
ATOM 1243 C C . LEU A 1 166 ? -9.418 -0.953 8.020 1.00 96.12 166 LEU A C 1
ATOM 1245 O O . LEU A 1 166 ? -9.673 -2.155 7.949 1.00 96.12 166 LEU A O 1
ATOM 1249 N N . PHE A 1 167 ? -8.226 -0.479 8.364 1.00 97.56 167 PHE A N 1
ATOM 1250 C CA . PHE A 1 167 ? -7.084 -1.281 8.786 1.00 97.56 167 PHE A CA 1
ATOM 1251 C C . PHE A 1 167 ? -6.724 -0.963 10.237 1.00 97.56 167 PHE A C 1
ATOM 1253 O O . PHE A 1 167 ? -6.558 0.212 10.598 1.00 97.56 167 PHE A O 1
ATOM 1260 N N . THR A 1 168 ? -6.575 -2.006 11.052 1.00 98.12 168 THR A N 1
ATOM 1261 C CA . THR A 1 168 ? -6.165 -1.898 12.457 1.00 98.12 168 THR A CA 1
ATOM 1262 C C . THR A 1 168 ? -5.226 -3.028 12.850 1.00 98.12 168 THR A C 1
ATOM 1264 O O . THR A 1 168 ? -5.436 -4.169 12.457 1.00 98.12 168 THR A O 1
ATOM 1267 N N . ILE A 1 169 ? -4.184 -2.721 13.622 1.00 98.00 169 ILE A N 1
ATOM 1268 C CA . ILE A 1 169 ? -3.308 -3.738 14.229 1.00 98.00 169 ILE A CA 1
ATOM 1269 C C . ILE A 1 169 ? -3.779 -4.132 15.633 1.00 98.00 169 ILE A C 1
ATOM 1271 O O . ILE A 1 169 ? -3.244 -5.066 16.226 1.00 98.00 169 ILE A O 1
ATOM 1275 N N . SER A 1 170 ? -4.743 -3.392 16.187 1.00 98.50 170 SER A N 1
ATOM 1276 C CA . SER A 1 170 ? -5.200 -3.563 17.556 1.00 98.50 170 SER A CA 1
ATOM 1277 C C . SER A 1 170 ? -6.272 -4.637 17.646 1.00 98.50 170 SER A C 1
ATOM 1279 O O . SER A 1 170 ? -7.334 -4.556 17.022 1.00 98.50 170 SER A O 1
ATOM 1281 N N . GLU A 1 171 ? -6.012 -5.634 18.488 1.00 97.94 171 GLU A N 1
ATOM 1282 C CA . GLU A 1 171 ? -6.988 -6.671 18.825 1.00 97.94 171 GLU A CA 1
ATOM 1283 C C . GLU A 1 171 ? -8.205 -6.070 19.546 1.00 97.94 171 GLU A C 1
ATOM 1285 O O . GLU A 1 171 ? -9.351 -6.483 19.324 1.00 97.94 171 GLU A O 1
ATOM 1290 N N . SER A 1 172 ? -7.954 -5.056 20.379 1.00 98.06 172 SER A N 1
ATOM 1291 C CA . SER A 1 172 ? -8.983 -4.333 21.129 1.00 98.06 172 SER A CA 1
ATOM 1292 C C . SER A 1 172 ? -9.891 -3.525 20.200 1.00 98.06 172 SER A C 1
ATOM 1294 O O . SER A 1 172 ? -11.116 -3.616 20.308 1.00 98.06 172 SER A O 1
ATOM 1296 N N . GLU A 1 173 ? -9.312 -2.786 19.246 1.00 98.62 173 GLU A N 1
ATOM 1297 C CA . GLU A 1 173 ? -10.071 -2.055 18.227 1.00 98.62 173 GLU A CA 1
ATOM 1298 C C . GLU A 1 173 ? -10.870 -3.019 17.342 1.00 98.62 173 GLU A C 1
ATOM 1300 O O . GLU A 1 173 ? -12.074 -2.821 17.176 1.00 98.62 173 GLU A O 1
ATOM 1305 N N . LYS A 1 174 ? -10.249 -4.103 16.850 1.00 98.69 174 LYS A N 1
ATOM 1306 C CA . LYS A 1 174 ? -10.933 -5.142 16.060 1.00 98.69 174 LYS A CA 1
ATOM 1307 C C . LYS A 1 174 ? -12.185 -5.653 16.775 1.00 98.69 174 LYS A C 1
ATOM 1309 O O . LYS A 1 174 ? -13.274 -5.654 16.201 1.00 98.69 174 LYS A O 1
ATOM 1314 N N . THR A 1 175 ? -12.041 -6.044 18.041 1.00 98.38 175 THR A N 1
ATOM 1315 C CA . THR A 1 175 ? -13.149 -6.575 18.850 1.00 98.38 175 THR A CA 1
ATOM 1316 C C . THR A 1 175 ? -14.241 -5.526 19.070 1.00 98.38 175 THR A C 1
ATOM 1318 O O . THR A 1 175 ? -15.430 -5.839 18.999 1.00 98.38 175 THR A O 1
ATOM 1321 N N . ASN A 1 176 ? -13.856 -4.268 19.305 1.00 98.19 176 ASN A N 1
ATOM 1322 C CA . ASN A 1 176 ? -14.798 -3.165 19.472 1.00 98.19 176 ASN A CA 1
ATOM 1323 C C . ASN A 1 176 ? -15.602 -2.889 18.193 1.00 98.19 176 ASN A C 1
ATOM 1325 O O . ASN A 1 176 ? -16.822 -2.749 18.270 1.00 98.19 176 ASN A O 1
ATOM 1329 N N . ILE A 1 177 ? -14.944 -2.871 17.029 1.00 98.06 177 ILE A N 1
ATOM 1330 C CA . ILE A 1 177 ? -15.595 -2.676 15.726 1.00 98.06 177 ILE A CA 1
ATOM 1331 C C . ILE A 1 177 ? -16.602 -3.799 15.467 1.00 98.06 177 ILE A C 1
ATOM 1333 O O . ILE A 1 177 ? -17.771 -3.516 15.215 1.00 98.06 177 ILE A O 1
ATOM 1337 N N . GLN A 1 178 ? -16.188 -5.065 15.615 1.00 97.56 178 GLN A N 1
ATOM 1338 C CA . GLN A 1 178 ? -17.073 -6.221 15.401 1.00 97.56 178 GLN A CA 1
ATOM 1339 C C . GLN A 1 178 ? -18.306 -6.202 16.312 1.00 97.56 178 GLN A C 1
ATOM 1341 O O . GLN A 1 178 ? -19.381 -6.639 15.909 1.00 97.56 178 GLN A O 1
ATOM 1346 N N . LYS A 1 179 ? -18.153 -5.709 17.544 1.00 97.69 179 LYS A N 1
ATOM 1347 C CA . LYS A 1 179 ? -19.237 -5.670 18.526 1.00 97.69 179 LYS A CA 1
ATOM 1348 C C . LYS A 1 179 ? -20.193 -4.498 18.314 1.00 97.69 179 LYS A C 1
ATOM 1350 O O . LYS A 1 179 ? -21.396 -4.664 18.495 1.00 97.69 179 LYS A O 1
ATOM 1355 N N . ASN A 1 180 ? -19.661 -3.318 18.003 1.00 97.44 180 ASN A N 1
ATOM 1356 C CA . ASN A 1 180 ? -20.400 -2.063 18.138 1.00 97.44 180 ASN A CA 1
ATOM 1357 C C . ASN A 1 180 ? -20.694 -1.368 16.802 1.00 97.44 180 ASN A C 1
ATOM 1359 O O . ASN A 1 180 ? -21.487 -0.429 16.789 1.00 97.44 180 ASN A O 1
ATOM 1363 N N . ILE A 1 181 ? -20.085 -1.799 15.690 1.00 95.69 181 ILE A N 1
ATOM 1364 C CA . ILE A 1 181 ? -20.169 -1.094 14.405 1.00 95.69 181 ILE A CA 1
ATOM 1365 C C . ILE A 1 181 ? -20.556 -2.064 13.268 1.00 95.69 181 ILE A C 1
ATOM 1367 O O . ILE A 1 181 ? -19.713 -2.461 12.461 1.00 95.69 181 ILE A O 1
ATOM 1371 N N . PRO A 1 182 ? -21.843 -2.452 13.166 1.00 93.00 182 PRO A N 1
ATOM 1372 C CA . PRO A 1 182 ? -22.299 -3.582 12.345 1.00 93.00 182 PRO A CA 1
ATOM 1373 C C . PRO A 1 182 ? -22.118 -3.407 10.829 1.00 93.00 182 PRO A C 1
ATOM 1375 O O . PRO A 1 182 ? -22.206 -4.384 10.091 1.00 93.00 182 PRO A O 1
ATOM 1378 N N . GLN A 1 183 ? -21.876 -2.187 10.341 1.00 91.44 183 GLN A N 1
ATOM 1379 C CA . GLN A 1 183 ? -21.621 -1.943 8.916 1.00 91.44 183 GLN A CA 1
ATOM 1380 C C . GLN A 1 183 ? -20.217 -2.352 8.450 1.00 91.44 183 GLN A C 1
ATOM 1382 O O . GLN A 1 183 ? -19.999 -2.457 7.241 1.00 91.44 183 GLN A O 1
ATOM 1387 N N . PHE A 1 184 ? -19.278 -2.572 9.378 1.00 95.00 184 PHE A N 1
ATOM 1388 C CA . PHE A 1 184 ? -17.949 -3.085 9.063 1.00 95.00 184 PHE A CA 1
ATOM 1389 C C . PHE A 1 184 ? -17.952 -4.612 9.090 1.00 95.00 184 PHE A C 1
ATOM 1391 O O . PHE A 1 184 ? -18.060 -5.237 10.145 1.00 95.00 184 PHE A O 1
ATOM 1398 N N . LEU A 1 185 ? -17.778 -5.217 7.920 1.00 96.56 185 LEU A N 1
ATOM 1399 C CA . LEU A 1 185 ? -17.561 -6.649 7.781 1.00 96.56 185 LEU A CA 1
ATOM 1400 C C . LEU A 1 185 ? -16.086 -6.960 8.002 1.00 96.56 185 LEU A C 1
ATOM 1402 O O . LEU A 1 185 ? -15.221 -6.368 7.362 1.00 96.56 185 LEU A O 1
ATOM 1406 N N . TYR A 1 186 ? -15.801 -7.891 8.908 1.00 97.00 186 TYR A N 1
ATOM 1407 C CA . TYR A 1 186 ? -14.440 -8.365 9.129 1.00 97.00 186 TYR A CA 1
ATOM 1408 C C . TYR A 1 186 ? -13.994 -9.245 7.963 1.00 97.00 186 TYR A C 1
ATOM 1410 O O . TYR A 1 186 ? -14.630 -10.251 7.655 1.00 97.00 186 TYR A O 1
ATOM 1418 N N . GLU A 1 187 ? -12.882 -8.870 7.345 1.00 95.88 187 GLU A N 1
ATOM 1419 C CA . GLU A 1 187 ? -12.336 -9.536 6.166 1.00 95.88 187 GLU A CA 1
ATOM 1420 C C . GLU A 1 187 ? -11.160 -10.463 6.490 1.00 95.88 187 GLU A C 1
ATOM 1422 O O . GLU A 1 187 ? -10.736 -11.244 5.646 1.00 95.88 187 GLU A O 1
ATOM 1427 N N . GLY A 1 188 ? -10.639 -10.415 7.717 1.00 96.31 188 GLY A N 1
ATOM 1428 C CA . GLY A 1 188 ? -9.498 -11.224 8.127 1.00 96.31 188 GLY A CA 1
ATOM 1429 C C . GLY A 1 188 ? -8.216 -10.417 8.306 1.00 96.31 188 GLY A C 1
ATOM 1430 O O . GLY A 1 188 ? -8.225 -9.200 8.503 1.00 96.31 188 GLY A O 1
ATOM 1431 N N . ILE A 1 189 ? -7.096 -11.134 8.274 1.00 97.12 189 ILE A N 1
ATOM 1432 C CA . ILE A 1 189 ? -5.749 -10.570 8.381 1.00 97.12 189 ILE A CA 1
ATOM 1433 C C . ILE A 1 189 ? -5.283 -10.197 6.974 1.00 97.12 189 ILE A C 1
ATOM 1435 O O . ILE A 1 189 ? -5.177 -11.071 6.117 1.00 97.12 189 ILE A O 1
ATOM 1439 N N . ALA A 1 190 ? -4.971 -8.923 6.743 1.00 96.12 190 ALA A N 1
ATOM 1440 C CA . ALA A 1 190 ? -4.424 -8.466 5.467 1.00 96.12 190 ALA A CA 1
ATOM 1441 C C . ALA A 1 190 ? -2.918 -8.736 5.349 1.00 96.12 190 ALA A C 1
ATOM 1443 O O . ALA A 1 190 ? -2.432 -9.122 4.288 1.00 96.12 190 ALA A O 1
ATOM 1444 N N . TYR A 1 191 ? -2.174 -8.497 6.429 1.00 94.94 191 TYR A N 1
ATOM 1445 C CA . TYR A 1 191 ? -0.723 -8.683 6.532 1.00 94.94 191 TYR A CA 1
ATOM 1446 C C . TYR A 1 191 ? -0.289 -8.554 8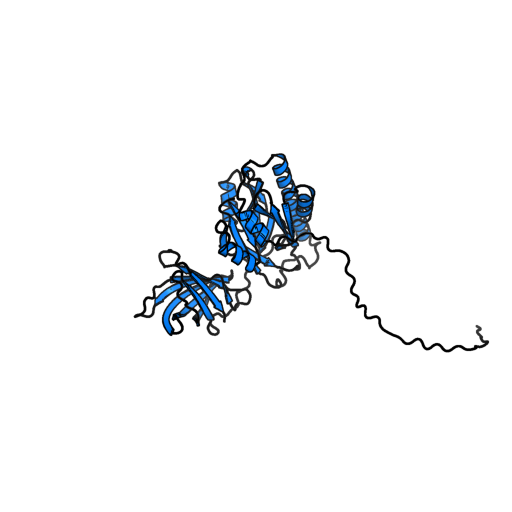.000 1.00 94.94 191 TYR A C 1
ATOM 1448 O O . TYR A 1 191 ? -1.113 -8.316 8.878 1.00 94.94 191 TYR A O 1
ATOM 1456 N N . TYR A 1 192 ? 1.003 -8.709 8.276 1.00 91.69 192 TYR A N 1
ATOM 1457 C CA . TYR A 1 192 ? 1.613 -8.565 9.597 1.00 91.69 192 TYR A CA 1
ATOM 1458 C C . TYR A 1 192 ? 2.593 -7.387 9.600 1.00 91.69 192 TYR A C 1
ATOM 1460 O O . TYR A 1 192 ? 3.439 -7.274 8.707 1.00 91.69 192 TYR A O 1
ATOM 1468 N N . ALA A 1 193 ? 2.479 -6.522 10.609 1.00 92.31 193 ALA A N 1
ATOM 1469 C CA . ALA A 1 193 ? 3.256 -5.291 10.765 1.00 92.31 193 ALA A CA 1
ATOM 1470 C C . ALA A 1 193 ? 3.699 -5.099 12.227 1.00 92.31 193 ALA A C 1
ATOM 1472 O O . ALA A 1 193 ? 3.402 -5.930 13.081 1.00 92.31 193 ALA A O 1
ATOM 1473 N N . SER A 1 194 ? 4.437 -4.032 12.531 1.00 90.75 194 SER A N 1
ATOM 1474 C CA . SER A 1 194 ? 4.933 -3.762 13.884 1.00 90.75 194 SER A CA 1
ATOM 1475 C C . SER A 1 194 ? 3.992 -2.836 14.659 1.00 90.75 194 SER A C 1
ATOM 1477 O O . SER A 1 194 ? 3.480 -1.855 14.118 1.00 90.75 194 SER A O 1
ATOM 1479 N N . GLN A 1 195 ? 3.801 -3.116 15.951 1.00 92.50 195 GLN A N 1
ATOM 1480 C CA . GLN A 1 195 ? 3.099 -2.222 16.888 1.00 92.50 195 GLN A CA 1
ATOM 1481 C C . GLN A 1 195 ? 4.010 -1.126 17.460 1.00 92.50 195 GLN A C 1
ATOM 1483 O O . GLN A 1 195 ? 3.533 -0.186 18.082 1.00 92.50 195 GLN A O 1
ATOM 1488 N N . VAL A 1 196 ? 5.321 -1.226 17.246 1.00 85.50 196 VAL A N 1
ATOM 1489 C CA . VAL A 1 196 ? 6.314 -0.273 17.756 1.00 85.50 196 VAL A CA 1
ATOM 1490 C C . VAL A 1 196 ? 7.216 0.219 16.631 1.00 85.50 196 VAL A C 1
ATOM 1492 O O . VAL A 1 196 ? 7.388 -0.459 15.612 1.00 85.50 196 VAL A O 1
ATOM 1495 N N . THR A 1 197 ? 7.844 1.376 16.824 1.00 81.75 197 THR A N 1
ATOM 1496 C CA . THR A 1 197 ? 8.880 1.838 15.893 1.00 81.75 197 THR A CA 1
ATOM 1497 C C . THR A 1 197 ? 10.079 0.882 15.927 1.00 81.75 197 THR A C 1
ATOM 1499 O O . THR A 1 197 ? 10.622 0.587 16.990 1.00 81.75 197 THR A O 1
ATOM 1502 N N . ALA A 1 198 ? 10.514 0.425 14.755 1.00 71.31 198 ALA A N 1
ATOM 1503 C CA . ALA A 1 198 ? 11.737 -0.352 14.554 1.00 71.31 198 ALA A CA 1
ATOM 1504 C C . ALA A 1 198 ? 12.581 0.237 13.411 1.00 71.31 198 ALA A C 1
ATOM 1506 O O . ALA A 1 198 ? 12.092 1.034 12.604 1.00 71.31 198 ALA A O 1
ATOM 1507 N N . ALA A 1 199 ? 13.854 -0.158 13.327 1.00 65.62 199 ALA A N 1
ATOM 1508 C CA . ALA A 1 199 ? 14.745 0.283 12.256 1.00 65.62 199 ALA A CA 1
ATOM 1509 C C . ALA A 1 199 ? 14.139 -0.010 10.867 1.00 65.62 199 ALA A C 1
ATOM 1511 O O . ALA A 1 199 ? 13.700 -1.127 10.597 1.00 65.62 199 ALA A O 1
ATOM 1512 N N . GLY A 1 200 ? 14.094 1.010 10.004 1.00 67.75 200 GLY A N 1
ATOM 1513 C CA . GLY A 1 200 ? 13.516 0.937 8.654 1.00 67.75 200 GLY A CA 1
ATOM 1514 C C . GLY A 1 200 ? 11.983 0.903 8.592 1.00 67.75 200 GLY A C 1
ATOM 1515 O O . GLY A 1 200 ? 11.410 0.786 7.509 1.00 67.75 200 GLY A O 1
ATOM 1516 N N . THR A 1 201 ? 11.290 1.022 9.727 1.00 77.19 201 THR A N 1
ATOM 1517 C CA . THR A 1 201 ? 9.834 1.211 9.720 1.00 77.19 201 THR A CA 1
ATOM 1518 C C . THR A 1 201 ? 9.468 2.689 9.641 1.00 77.19 201 THR A C 1
ATOM 1520 O O . THR A 1 201 ? 10.167 3.554 10.169 1.00 77.19 201 THR A O 1
ATOM 1523 N N . SER A 1 202 ? 8.332 2.994 9.020 1.00 85.38 202 SER A N 1
ATOM 1524 C CA . SER A 1 202 ? 7.639 4.265 9.226 1.00 85.38 202 SER A CA 1
ATOM 1525 C C . SER A 1 202 ? 6.229 4.022 9.727 1.00 85.38 202 SER A C 1
ATOM 1527 O O . SER A 1 202 ? 5.646 2.951 9.547 1.00 85.38 202 SER A O 1
ATOM 1529 N N . SER A 1 203 ? 5.680 5.049 10.364 1.00 91.12 203 SER A N 1
ATOM 1530 C CA . SER A 1 203 ? 4.294 5.046 10.797 1.00 91.12 203 SER A CA 1
ATOM 1531 C C . SER A 1 203 ? 3.365 5.083 9.587 1.00 91.12 203 SER A C 1
ATOM 1533 O O . SER A 1 203 ? 3.466 5.981 8.750 1.00 91.12 203 SER A O 1
ATOM 1535 N N . ILE A 1 204 ? 2.430 4.137 9.530 1.00 94.12 204 ILE A N 1
ATOM 1536 C CA . ILE A 1 204 ? 1.233 4.278 8.709 1.00 94.12 204 ILE A CA 1
ATOM 1537 C C . ILE A 1 204 ? 0.268 5.150 9.505 1.00 94.12 204 ILE A C 1
ATOM 1539 O O . ILE A 1 204 ? -0.344 4.699 10.475 1.00 94.12 204 ILE A O 1
ATOM 1543 N N . ARG A 1 205 ? 0.193 6.429 9.139 1.00 94.31 205 ARG A N 1
ATOM 1544 C CA . ARG A 1 205 ? -0.672 7.414 9.791 1.00 94.31 205 ARG A CA 1
ATOM 1545 C C . ARG A 1 205 ? -2.102 7.238 9.339 1.00 94.31 205 ARG A C 1
ATOM 1547 O O . ARG A 1 205 ? -2.345 7.043 8.148 1.00 94.31 205 ARG A O 1
ATOM 1554 N N . ARG A 1 206 ? -3.020 7.346 10.295 1.00 96.44 206 ARG A N 1
ATOM 1555 C CA . ARG A 1 206 ? -4.457 7.235 10.081 1.00 96.44 206 ARG A CA 1
ATOM 1556 C C . ARG A 1 206 ? -5.140 8.537 10.477 1.00 96.44 206 ARG A C 1
ATOM 1558 O O . ARG A 1 206 ? -4.859 9.102 11.529 1.00 96.44 206 ARG A O 1
ATOM 1565 N N . PHE A 1 207 ? -6.026 9.004 9.611 1.00 95.75 207 PHE A N 1
ATOM 1566 C CA . PHE A 1 207 ? -6.831 10.196 9.824 1.00 95.75 207 PHE A CA 1
ATOM 1567 C C . PHE A 1 207 ? -8.304 9.843 9.687 1.00 95.75 207 PHE A C 1
ATOM 1569 O O . PHE A 1 207 ? -8.680 9.254 8.676 1.00 95.75 207 PHE A O 1
ATOM 1576 N N . LEU A 1 208 ? -9.145 10.240 10.635 1.00 95.31 208 LEU A N 1
ATOM 1577 C CA . LEU A 1 208 ? -10.593 10.186 10.458 1.00 95.31 208 LEU A CA 1
ATOM 1578 C C . LEU A 1 208 ? -11.049 11.386 9.632 1.00 95.31 208 LEU A C 1
ATOM 1580 O O . LEU A 1 208 ? -10.863 12.537 10.027 1.00 95.31 208 LEU A O 1
ATOM 1584 N N . VAL A 1 209 ? -11.693 11.122 8.500 1.00 92.94 209 VAL A N 1
ATOM 1585 C CA . VAL A 1 209 ? -12.375 12.145 7.708 1.00 92.94 209 VAL A CA 1
ATOM 1586 C C . VAL A 1 209 ? -13.775 12.311 8.295 1.00 92.94 209 VAL A C 1
ATOM 1588 O O . VAL A 1 209 ? -14.701 11.602 7.898 1.00 92.94 209 VAL A O 1
ATOM 1591 N N . ARG A 1 210 ? -13.932 13.203 9.287 1.00 90.81 210 ARG A N 1
ATOM 1592 C CA . ARG A 1 210 ? -15.149 13.273 10.130 1.00 90.81 210 ARG A CA 1
ATOM 1593 C C . ARG A 1 210 ? -16.432 13.441 9.328 1.00 90.81 210 ARG A C 1
ATOM 1595 O O . ARG A 1 210 ? -17.396 12.733 9.589 1.00 90.81 210 ARG A O 1
ATOM 1602 N N . ASP A 1 211 ? -16.426 14.307 8.319 1.00 89.56 211 ASP A N 1
ATOM 1603 C CA . ASP A 1 211 ? -17.613 14.552 7.486 1.00 89.56 211 ASP A CA 1
ATOM 1604 C C . ASP A 1 211 ? -18.015 13.329 6.662 1.00 89.56 211 ASP A C 1
ATOM 1606 O O . ASP A 1 211 ? -19.125 13.286 6.140 1.00 89.56 211 ASP A O 1
ATOM 1610 N N . LYS A 1 212 ? -17.103 12.357 6.522 1.00 89.00 212 LYS A N 1
ATOM 1611 C CA . LYS A 1 212 ? -17.293 11.171 5.699 1.00 89.00 212 LYS A CA 1
ATOM 1612 C C . LYS A 1 212 ? -17.425 9.855 6.464 1.00 89.00 212 LYS A C 1
ATOM 1614 O O . LYS A 1 212 ? -17.907 8.873 5.907 1.00 89.00 212 LYS A O 1
ATOM 1619 N N . GLY A 1 213 ? -17.018 9.817 7.732 1.00 89.75 213 GLY A N 1
ATOM 1620 C CA . GLY A 1 213 ? -17.132 8.618 8.565 1.00 89.75 213 GLY A CA 1
ATOM 1621 C C . GLY A 1 213 ? -16.245 7.463 8.090 1.00 89.75 213 GLY A C 1
ATOM 1622 O O . GLY A 1 213 ? -16.626 6.298 8.199 1.00 89.75 213 GLY A O 1
ATOM 1623 N N . PHE A 1 214 ? -15.078 7.785 7.529 1.00 91.12 214 PHE A N 1
ATOM 1624 C CA . PHE A 1 214 ? -14.061 6.806 7.160 1.00 91.12 214 PHE A CA 1
ATOM 1625 C C . PHE A 1 214 ? -12.648 7.349 7.340 1.00 91.12 214 PHE A C 1
ATOM 1627 O O . PHE A 1 214 ? -12.445 8.540 7.582 1.00 91.12 214 PHE A O 1
ATOM 1634 N N . HIS A 1 215 ? -11.663 6.472 7.157 1.00 92.62 215 HIS A N 1
ATOM 1635 C CA . HIS A 1 215 ? -10.263 6.783 7.386 1.00 92.62 215 HIS A CA 1
ATOM 1636 C C . HIS A 1 215 ? -9.458 7.025 6.109 1.00 92.62 215 HIS A C 1
ATOM 1638 O O . HIS A 1 215 ? -9.632 6.369 5.082 1.00 92.62 215 HIS A O 1
ATOM 1644 N N . PHE A 1 216 ? -8.525 7.964 6.204 1.00 92.25 216 PHE A N 1
ATOM 1645 C CA . PHE A 1 216 ? -7.443 8.177 5.259 1.00 92.25 216 PHE A CA 1
ATOM 1646 C C . PHE A 1 216 ? -6.143 7.638 5.859 1.00 92.25 216 PHE A C 1
ATOM 1648 O O . PHE A 1 216 ? -5.859 7.857 7.036 1.00 92.25 216 PHE A O 1
ATOM 1655 N N . TYR A 1 217 ? -5.330 6.980 5.037 1.00 92.62 217 TYR A N 1
ATOM 1656 C CA . TYR A 1 217 ? -4.066 6.385 5.458 1.00 92.62 217 TYR A CA 1
ATOM 1657 C C . TYR A 1 217 ? -2.903 6.870 4.602 1.00 92.62 217 TYR A C 1
ATOM 1659 O O . TYR A 1 217 ? -3.023 6.965 3.380 1.00 92.62 217 TYR A O 1
ATOM 1667 N N . THR A 1 218 ? -1.752 7.099 5.230 1.00 87.94 218 THR A N 1
ATOM 1668 C CA . THR A 1 218 ? -0.513 7.428 4.519 1.00 87.94 218 THR A CA 1
ATOM 1669 C C . THR A 1 218 ? 0.731 6.918 5.235 1.00 87.94 218 THR A C 1
ATOM 1671 O O . THR A 1 218 ? 0.815 6.957 6.460 1.00 87.94 218 THR A O 1
ATOM 1674 N N . SER A 1 219 ? 1.714 6.460 4.457 1.00 85.94 219 SER A N 1
ATOM 1675 C CA . SER A 1 219 ? 3.075 6.171 4.923 1.00 85.94 219 SER A CA 1
ATOM 1676 C C . SER A 1 219 ? 4.026 7.372 4.795 1.00 85.94 219 SER A C 1
ATOM 1678 O O . SER A 1 219 ? 5.145 7.311 5.302 1.00 85.94 219 SER A O 1
ATOM 1680 N N . SER A 1 220 ? 3.616 8.466 4.134 1.00 83.19 220 SER A N 1
ATOM 1681 C CA . SER A 1 220 ? 4.443 9.666 3.947 1.00 83.19 220 SER A CA 1
ATOM 1682 C C . SER A 1 220 ? 4.259 10.639 5.108 1.00 83.19 220 SER A C 1
ATOM 1684 O O . SER A 1 220 ? 3.171 11.173 5.345 1.00 83.19 220 SER A O 1
ATOM 1686 N N . ALA A 1 221 ? 5.360 10.927 5.803 1.00 79.88 221 ALA A N 1
ATOM 1687 C CA . ALA A 1 221 ? 5.388 11.925 6.867 1.00 79.88 221 ALA A CA 1
ATOM 1688 C C . ALA A 1 221 ? 5.055 13.332 6.339 1.00 79.88 221 ALA A C 1
ATOM 1690 O O . ALA A 1 221 ? 4.398 14.116 7.026 1.00 79.88 221 ALA A O 1
ATOM 1691 N N . GLU A 1 222 ? 5.453 13.641 5.103 1.00 82.06 222 GLU A N 1
ATOM 1692 C CA . GLU A 1 222 ? 5.177 14.912 4.435 1.00 82.06 222 GLU A CA 1
ATOM 1693 C C . GLU A 1 222 ? 3.699 15.036 4.055 1.00 82.06 222 GLU A C 1
ATOM 1695 O O . GLU A 1 222 ? 3.119 16.107 4.218 1.00 82.06 222 GLU A O 1
ATOM 1700 N N . GLU A 1 223 ? 3.070 13.961 3.572 1.00 84.31 223 GLU A N 1
ATOM 1701 C CA . GLU A 1 223 ? 1.625 13.924 3.320 1.00 84.31 223 GLU A CA 1
ATOM 1702 C C . GLU A 1 223 ? 0.840 14.111 4.620 1.00 84.31 223 GLU A C 1
ATOM 1704 O O . GLU A 1 223 ? -0.015 14.993 4.691 1.00 84.31 223 GLU A O 1
ATOM 1709 N N . ALA A 1 224 ? 1.203 13.385 5.679 1.00 86.50 224 ALA A N 1
ATOM 1710 C CA . ALA A 1 224 ? 0.592 13.545 6.996 1.00 86.50 224 ALA A CA 1
ATOM 1711 C C . ALA A 1 224 ? 0.772 14.968 7.564 1.00 86.50 224 ALA A C 1
ATOM 1713 O O . ALA A 1 224 ? -0.140 15.518 8.184 1.00 86.50 224 ALA A O 1
ATOM 1714 N N . ALA A 1 225 ? 1.939 15.591 7.367 1.00 85.31 225 ALA A N 1
ATOM 1715 C CA . ALA A 1 225 ? 2.181 16.974 7.775 1.00 85.31 225 ALA A CA 1
ATOM 1716 C C . ALA A 1 225 ? 1.328 17.970 6.975 1.00 85.31 225 ALA A C 1
ATOM 1718 O O . ALA A 1 225 ? 0.755 18.884 7.567 1.00 85.31 225 ALA A O 1
ATOM 1719 N N . ARG A 1 226 ? 1.194 17.773 5.655 1.00 87.31 226 ARG A N 1
ATOM 1720 C CA . ARG A 1 226 ? 0.326 18.605 4.809 1.00 87.31 226 ARG A CA 1
ATOM 1721 C C . ARG A 1 226 ? -1.136 18.493 5.228 1.00 87.31 226 ARG A C 1
ATOM 1723 O O . ARG A 1 226 ? -1.754 19.526 5.438 1.00 87.31 226 ARG A O 1
ATOM 1730 N N . ILE A 1 227 ? -1.656 17.280 5.425 1.00 91.31 227 ILE A N 1
ATOM 1731 C CA . ILE A 1 227 ? -3.049 17.049 5.850 1.00 91.31 227 ILE A CA 1
ATOM 1732 C C . ILE A 1 227 ? -3.348 17.791 7.153 1.00 91.31 227 ILE A C 1
ATOM 1734 O O . ILE A 1 227 ? -4.292 18.573 7.199 1.00 91.31 227 ILE A O 1
ATOM 1738 N N . ARG A 1 228 ? -2.494 17.638 8.175 1.00 94.06 228 ARG A N 1
ATOM 1739 C CA . ARG A 1 228 ? -2.643 18.367 9.448 1.00 94.06 228 ARG A CA 1
ATOM 1740 C C . ARG A 1 228 ? -2.654 19.885 9.282 1.00 94.06 228 ARG A C 1
ATOM 1742 O O . ARG A 1 228 ? -3.328 20.573 10.040 1.00 94.06 228 ARG A O 1
ATOM 1749 N N . ALA A 1 229 ? -1.875 20.405 8.338 1.00 93.62 229 ALA A N 1
ATOM 1750 C CA . ALA A 1 229 ? -1.745 21.839 8.125 1.00 93.62 229 ALA A CA 1
ATOM 1751 C C . ALA A 1 229 ? -2.889 22.432 7.287 1.00 93.62 229 ALA A C 1
ATOM 1753 O O . ALA A 1 229 ? -3.214 23.604 7.465 1.00 93.62 229 ALA A O 1
ATOM 1754 N N . THR A 1 230 ? -3.471 21.665 6.359 1.00 94.38 230 THR A N 1
ATOM 1755 C CA . THR A 1 230 ? -4.370 22.214 5.330 1.00 94.38 230 THR A CA 1
ATOM 1756 C C . THR A 1 230 ? -5.787 21.648 5.343 1.00 94.38 230 THR A C 1
ATOM 1758 O O . THR A 1 230 ? -6.659 22.257 4.727 1.00 94.38 230 THR A O 1
ATOM 1761 N N . LEU A 1 231 ? -6.045 20.525 6.022 1.00 93.12 231 LEU A N 1
ATOM 1762 C CA . LEU A 1 231 ? -7.333 19.823 5.994 1.00 93.12 231 LEU A CA 1
ATOM 1763 C C . LEU A 1 231 ? -7.917 19.662 7.413 1.00 93.12 231 LEU A C 1
ATOM 1765 O O . LEU A 1 231 ? -7.770 18.607 8.027 1.00 93.12 231 LEU A O 1
ATOM 1769 N N . PRO A 1 232 ? -8.613 20.682 7.953 1.00 90.62 232 PRO A N 1
ATOM 1770 C CA . PRO A 1 232 ? -9.100 20.675 9.338 1.00 90.62 232 PRO A CA 1
ATOM 1771 C C . PRO A 1 232 ? -10.188 19.629 9.632 1.00 90.62 232 PRO A C 1
ATOM 1773 O O . PRO A 1 232 ? -10.450 19.342 10.796 1.00 90.62 232 PRO A O 1
ATOM 1776 N N . ASN A 1 233 ? -10.823 19.051 8.608 1.00 90.12 233 ASN A N 1
ATOM 1777 C CA . ASN A 1 233 ? -11.801 17.969 8.765 1.00 90.12 233 ASN A CA 1
ATOM 1778 C C . ASN A 1 233 ? -11.172 16.562 8.833 1.00 90.12 233 ASN A C 1
ATOM 1780 O O . ASN A 1 233 ? -11.897 15.575 8.970 1.00 90.12 233 ASN A O 1
ATOM 1784 N N . TYR A 1 234 ? -9.841 16.470 8.746 1.00 93.88 234 TYR A N 1
ATOM 1785 C CA . TYR A 1 234 ? -9.074 15.241 8.929 1.00 93.88 234 TYR A CA 1
ATOM 1786 C C . TYR A 1 234 ? -8.506 15.239 10.347 1.00 93.88 234 TYR A C 1
ATOM 1788 O O . TYR A 1 234 ? -7.559 15.965 10.654 1.00 93.88 234 TYR A O 1
ATOM 1796 N N . ILE A 1 235 ? -9.078 14.415 11.216 1.00 95.19 235 ILE A N 1
ATOM 1797 C CA . ILE A 1 235 ? -8.602 14.247 12.588 1.00 95.19 235 ILE A CA 1
ATOM 1798 C C . ILE A 1 235 ? -7.448 13.254 12.572 1.00 95.19 235 ILE A C 1
ATOM 1800 O O . ILE A 1 235 ? -7.637 12.106 12.188 1.00 95.19 235 ILE A O 1
ATOM 1804 N N . ASP A 1 236 ? -6.251 13.697 12.957 1.00 96.25 236 ASP A N 1
ATOM 1805 C CA . ASP A 1 236 ? -5.088 12.816 13.099 1.00 96.25 236 ASP A CA 1
ATOM 1806 C C . ASP A 1 236 ? -5.291 11.887 14.299 1.00 96.25 236 ASP A C 1
ATOM 1808 O O . ASP A 1 236 ? -5.256 12.329 15.447 1.00 96.25 236 ASP A O 1
ATOM 1812 N N . GLU A 1 237 ? -5.495 10.601 14.027 1.00 96.38 237 GLU A N 1
ATOM 1813 C CA . GLU A 1 237 ? -5.671 9.569 15.052 1.00 96.38 237 GLU A CA 1
ATOM 1814 C C . GLU A 1 237 ? -4.336 8.951 15.491 1.00 96.38 237 GLU A C 1
ATOM 1816 O O . GLU A 1 237 ? -4.306 8.081 16.360 1.00 96.38 237 GLU A O 1
ATOM 1821 N N . GLY A 1 238 ? -3.215 9.384 14.907 1.00 95.94 238 GLY A N 1
ATOM 1822 C CA . GLY A 1 238 ? -1.908 8.821 15.205 1.00 95.94 238 GLY A CA 1
ATOM 1823 C C . GLY A 1 238 ? -1.473 7.700 14.253 1.00 95.94 238 GLY A C 1
ATOM 1824 O O . GLY A 1 238 ? -1.981 7.554 13.134 1.00 95.94 238 GLY A O 1
ATOM 1825 N N . PRO A 1 239 ? -0.456 6.919 14.658 1.00 96.06 239 PRO A N 1
ATOM 1826 C CA . PRO A 1 239 ? -0.093 5.677 13.987 1.00 96.06 239 PRO A CA 1
ATOM 1827 C C . PRO A 1 239 ? -1.240 4.662 14.064 1.00 96.06 239 PRO A C 1
ATOM 1829 O O . PRO A 1 239 ? -1.713 4.352 15.153 1.00 96.06 239 PRO A O 1
ATOM 1832 N N . ALA A 1 240 ? -1.631 4.076 12.931 1.00 97.00 240 ALA A N 1
ATOM 1833 C CA . ALA A 1 240 ? -2.377 2.819 12.948 1.00 97.00 240 ALA A CA 1
ATOM 1834 C C . ALA A 1 240 ? -1.444 1.660 13.317 1.00 97.00 240 ALA A C 1
ATOM 1836 O O . ALA A 1 240 ? -1.802 0.811 14.120 1.00 97.00 240 ALA A O 1
ATOM 1837 N N . TYR A 1 241 ? -0.249 1.642 12.725 1.00 96.12 241 TYR A N 1
ATOM 1838 C CA . TYR A 1 241 ? 0.833 0.686 12.970 1.00 96.12 241 TYR A CA 1
ATOM 1839 C C . TYR A 1 241 ? 2.121 1.186 12.300 1.00 96.12 241 TYR A C 1
ATOM 1841 O O . TYR A 1 241 ? 2.136 2.243 11.657 1.00 96.12 241 TYR A O 1
ATOM 1849 N N . PHE A 1 242 ? 3.206 0.426 12.431 1.00 91.81 242 PHE A N 1
ATOM 1850 C CA . PHE A 1 242 ? 4.497 0.697 11.806 1.00 91.81 242 PHE A CA 1
ATOM 1851 C C . PHE A 1 242 ? 4.815 -0.388 10.780 1.00 91.81 242 PHE A C 1
ATOM 1853 O O . PHE A 1 242 ? 4.782 -1.581 11.084 1.00 91.81 242 PHE A O 1
ATOM 1860 N N . ALA A 1 243 ? 5.126 0.020 9.555 1.00 89.38 243 ALA A N 1
ATOM 1861 C CA . ALA A 1 243 ? 5.434 -0.892 8.459 1.00 89.38 243 ALA A CA 1
ATOM 1862 C C . ALA A 1 243 ? 6.796 -0.568 7.857 1.00 89.38 243 ALA A C 1
ATOM 1864 O O . ALA A 1 243 ? 7.274 0.563 7.968 1.00 89.38 243 ALA A O 1
ATOM 1865 N N . LEU A 1 244 ? 7.416 -1.554 7.211 1.00 80.00 244 LEU A N 1
ATOM 1866 C CA . LEU A 1 244 ? 8.686 -1.355 6.523 1.00 80.00 244 LEU A CA 1
ATOM 1867 C C . LEU A 1 244 ? 8.426 -0.500 5.290 1.00 80.00 244 LEU A C 1
ATOM 1869 O O . LEU A 1 244 ? 7.880 -0.958 4.290 1.00 80.00 244 LEU A O 1
ATOM 1873 N N . THR A 1 245 ? 8.769 0.774 5.373 1.00 67.94 245 THR A N 1
ATOM 1874 C CA . THR A 1 245 ? 8.767 1.646 4.204 1.00 67.94 245 THR A CA 1
ATOM 1875 C C . THR A 1 245 ? 10.123 1.527 3.534 1.00 67.94 245 THR A C 1
ATOM 1877 O O . THR A 1 245 ? 11.051 0.938 4.079 1.00 67.94 245 THR A O 1
ATOM 1880 N N . SER A 1 246 ? 10.271 2.083 2.339 1.00 53.44 246 SER A N 1
ATOM 1881 C CA . SER A 1 246 ? 11.500 2.050 1.538 1.00 53.44 246 SER A CA 1
ATOM 1882 C C . SER A 1 246 ? 12.767 2.632 2.198 1.00 53.44 246 SER A C 1
ATOM 1884 O O . SER A 1 246 ? 13.759 2.819 1.504 1.00 53.44 246 SER A O 1
ATOM 1886 N N . THR A 1 247 ? 12.743 2.942 3.497 1.00 43.16 247 THR A N 1
ATOM 1887 C CA . THR A 1 247 ? 13.936 3.200 4.316 1.00 43.16 247 THR A CA 1
ATOM 1888 C C . THR A 1 247 ? 14.527 1.917 4.920 1.00 43.16 247 THR A C 1
ATOM 1890 O O . THR A 1 247 ? 15.640 1.949 5.437 1.00 43.16 247 THR A O 1
ATOM 1893 N N . TRP A 1 248 ? 13.833 0.772 4.835 1.00 33.19 248 TRP A N 1
ATOM 1894 C CA . TRP A 1 248 ? 14.418 -0.539 5.111 1.00 33.19 248 TRP A CA 1
ATOM 1895 C C . TRP A 1 248 ? 15.052 -1.119 3.847 1.00 33.19 248 TRP A C 1
ATOM 1897 O O . TRP A 1 248 ? 14.380 -1.600 2.933 1.00 33.19 248 TRP A O 1
ATOM 1907 N N . THR A 1 249 ? 16.375 -1.073 3.827 1.00 35.19 249 THR A N 1
ATOM 1908 C CA . THR A 1 249 ? 17.242 -1.761 2.883 1.00 35.19 249 THR A CA 1
ATOM 1909 C C . THR A 1 249 ? 17.352 -3.234 3.290 1.00 35.19 249 THR A C 1
ATOM 1911 O O . THR A 1 249 ? 18.118 -3.597 4.178 1.00 35.19 249 THR A O 1
ATOM 1914 N N . GLN A 1 250 ? 16.681 -4.131 2.565 1.00 36.84 250 GLN A N 1
ATOM 1915 C CA . GLN A 1 250 ? 17.514 -5.203 2.032 1.00 36.84 250 GLN A CA 1
ATOM 1916 C C . GLN A 1 250 ? 18.343 -4.519 0.952 1.00 36.84 250 GLN A C 1
ATOM 1918 O O . GLN A 1 250 ? 17.747 -3.936 0.043 1.00 36.84 250 GLN A O 1
ATOM 1923 N N . PRO A 1 251 ? 19.687 -4.516 1.035 1.00 40.91 251 PRO A N 1
ATOM 1924 C CA . PRO A 1 251 ? 20.466 -4.301 -0.163 1.00 40.91 251 PRO A CA 1
ATOM 1925 C C . PRO A 1 251 ? 19.859 -5.252 -1.177 1.00 40.91 251 PRO A C 1
ATOM 1927 O O . PRO A 1 251 ? 19.758 -6.456 -0.923 1.00 40.91 251 PRO A O 1
ATOM 1930 N N . VAL A 1 252 ? 19.368 -4.707 -2.282 1.00 48.12 252 VAL A N 1
ATOM 1931 C CA . VAL A 1 252 ? 19.137 -5.535 -3.443 1.00 48.12 252 VAL A CA 1
ATOM 1932 C C . VAL A 1 252 ? 20.539 -5.967 -3.867 1.00 48.12 252 VAL A C 1
ATOM 1934 O O . VAL A 1 252 ? 21.181 -5.311 -4.683 1.00 48.12 252 VAL A O 1
ATOM 1937 N N . ASP A 1 253 ? 21.052 -7.019 -3.222 1.00 57.81 253 ASP A N 1
ATOM 1938 C CA . ASP A 1 253 ? 22.296 -7.708 -3.557 1.00 57.81 253 ASP A CA 1
ATOM 1939 C C . ASP A 1 253 ? 22.005 -8.591 -4.771 1.00 57.81 253 ASP A C 1
ATOM 1941 O O . ASP A 1 253 ? 22.056 -9.820 -4.761 1.00 57.81 253 ASP A O 1
ATOM 1945 N N . VAL A 1 254 ? 21.516 -7.921 -5.810 1.00 71.44 254 VAL A N 1
ATOM 1946 C CA . VAL A 1 254 ? 21.209 -8.494 -7.100 1.00 71.44 254 VAL A CA 1
ATOM 1947 C C . VAL A 1 254 ? 22.184 -7.845 -8.044 1.00 71.44 254 VAL A C 1
ATOM 1949 O O . VAL A 1 254 ? 22.105 -6.652 -8.343 1.00 71.44 254 VAL A O 1
ATOM 1952 N N . ASP A 1 255 ? 23.098 -8.670 -8.517 1.00 85.00 255 ASP A N 1
ATOM 1953 C CA . ASP A 1 255 ? 23.868 -8.355 -9.695 1.00 85.00 255 ASP A CA 1
ATOM 1954 C C . ASP A 1 255 ? 22.935 -8.457 -10.912 1.00 85.00 255 ASP A C 1
ATOM 1956 O O . ASP A 1 255 ? 22.549 -9.547 -11.354 1.00 85.00 255 ASP A O 1
ATOM 1960 N N . LEU A 1 256 ? 22.504 -7.296 -11.409 1.00 88.19 256 LEU A N 1
ATOM 1961 C CA . LEU A 1 256 ? 21.653 -7.166 -12.589 1.00 88.19 256 LEU A CA 1
ATOM 1962 C C . LEU A 1 256 ? 22.400 -7.554 -13.868 1.00 88.19 256 LEU A C 1
ATOM 1964 O O . LEU A 1 256 ? 21.756 -7.883 -14.867 1.00 88.19 256 LEU A O 1
ATOM 1968 N N . THR A 1 257 ? 23.736 -7.507 -13.843 1.00 88.31 257 THR A N 1
ATOM 1969 C CA . THR A 1 257 ? 24.595 -7.750 -15.009 1.00 88.31 257 THR A CA 1
ATOM 1970 C C . THR A 1 257 ? 24.715 -9.233 -15.356 1.00 88.31 257 THR A C 1
ATOM 1972 O O . THR A 1 257 ? 25.191 -9.589 -16.436 1.00 88.31 257 THR A O 1
ATOM 1975 N N . ILE A 1 258 ? 24.220 -10.119 -14.485 1.00 83.81 258 ILE A N 1
ATOM 1976 C CA . ILE A 1 258 ? 24.185 -11.555 -14.746 1.00 83.81 258 ILE A CA 1
ATOM 1977 C C . ILE A 1 258 ? 23.073 -11.879 -15.746 1.00 83.81 258 ILE A C 1
ATOM 1979 O O . ILE A 1 258 ? 21.884 -11.889 -15.421 1.00 83.81 258 ILE A O 1
ATOM 1983 N N . GLY A 1 259 ? 23.492 -12.249 -16.954 1.00 85.50 259 GLY A N 1
ATOM 1984 C CA . GLY A 1 259 ? 22.625 -12.831 -17.971 1.00 85.50 259 GLY A CA 1
ATOM 1985 C C . GLY A 1 259 ? 21.810 -11.801 -18.749 1.00 85.50 259 GLY A C 1
ATOM 1986 O O . GLY A 1 259 ? 22.253 -10.691 -19.039 1.00 85.50 259 GLY A O 1
ATOM 1987 N N . SER A 1 260 ? 20.628 -12.212 -19.192 1.00 90.50 260 SER A N 1
ATOM 1988 C CA . SER A 1 260 ? 19.712 -11.377 -19.965 1.00 90.50 260 SER A CA 1
ATOM 1989 C C . SER A 1 260 ? 18.301 -11.591 -19.461 1.00 90.50 260 SER A C 1
ATOM 1991 O O . SER A 1 260 ? 17.905 -12.714 -19.167 1.00 90.50 260 SER A O 1
ATOM 1993 N N . TRP A 1 261 ? 17.543 -10.510 -19.397 1.00 95.31 261 TRP A N 1
ATOM 1994 C CA . TRP A 1 261 ? 16.175 -10.523 -18.921 1.00 95.31 261 TRP A CA 1
ATOM 1995 C C . TRP A 1 261 ? 15.245 -10.599 -20.125 1.00 95.31 261 TRP A C 1
ATOM 1997 O O . TRP A 1 261 ? 15.260 -9.719 -20.988 1.00 95.31 261 TRP A O 1
ATOM 2007 N N . VAL A 1 262 ? 14.445 -11.657 -20.204 1.00 96.00 262 VAL A N 1
ATOM 2008 C CA . VAL A 1 262 ? 13.456 -11.841 -21.265 1.00 96.00 262 VAL A CA 1
ATOM 2009 C C . VAL A 1 262 ? 12.274 -10.932 -20.984 1.00 96.00 262 VAL A C 1
ATOM 2011 O O . VAL A 1 262 ? 11.588 -11.069 -19.971 1.00 96.00 262 VAL A O 1
ATOM 2014 N N . LEU A 1 263 ? 12.042 -10.002 -21.899 1.00 94.44 263 LEU A N 1
ATOM 2015 C CA . LEU A 1 263 ? 11.060 -8.945 -21.775 1.00 94.44 263 LEU A CA 1
ATOM 2016 C C . LEU A 1 263 ? 9.771 -9.335 -22.502 1.00 94.44 263 LEU A C 1
ATOM 2018 O O . LEU A 1 263 ? 9.769 -9.769 -23.660 1.00 94.44 263 LEU A O 1
ATOM 2022 N N . THR A 1 264 ? 8.656 -9.151 -21.802 1.00 90.62 264 THR A N 1
ATOM 2023 C CA . THR A 1 264 ? 7.308 -9.257 -22.357 1.00 90.62 264 THR A CA 1
ATOM 2024 C C . THR A 1 264 ? 6.646 -7.897 -22.261 1.00 90.62 264 THR A C 1
ATOM 2026 O O . THR A 1 264 ? 6.581 -7.308 -21.187 1.00 90.62 264 THR A O 1
ATOM 2029 N N . ALA A 1 265 ? 6.171 -7.383 -23.391 1.00 88.81 265 ALA A N 1
ATOM 2030 C CA . ALA A 1 265 ? 5.624 -6.039 -23.469 1.00 88.81 265 ALA A CA 1
ATOM 2031 C C . ALA A 1 265 ? 4.552 -5.924 -24.548 1.00 88.81 265 ALA A C 1
ATOM 2033 O O . ALA A 1 265 ? 4.618 -6.583 -25.593 1.00 88.81 265 ALA A O 1
ATOM 2034 N N . ARG A 1 266 ? 3.576 -5.052 -24.294 1.00 85.06 266 ARG A N 1
ATOM 2035 C CA . ARG A 1 266 ? 2.502 -4.722 -25.232 1.00 85.06 266 ARG A CA 1
ATOM 2036 C C . ARG A 1 266 ? 2.201 -3.232 -25.167 1.00 85.06 266 ARG A C 1
ATOM 2038 O O . ARG A 1 266 ? 2.028 -2.688 -24.077 1.00 85.06 266 ARG A O 1
ATOM 2045 N N . ASP A 1 267 ? 2.136 -2.590 -26.328 1.00 80.75 267 ASP A N 1
ATOM 2046 C CA . ASP A 1 267 ? 1.703 -1.197 -26.439 1.00 80.75 267 ASP A CA 1
ATOM 2047 C C . ASP A 1 267 ? 0.201 -1.074 -26.736 1.00 80.75 267 ASP A C 1
ATOM 2049 O O . ASP A 1 267 ? -0.490 -2.044 -27.051 1.00 80.75 267 ASP A O 1
ATOM 2053 N N . SER A 1 268 ? -0.313 0.148 -26.628 1.00 73.94 268 SER A N 1
ATOM 2054 C CA . SER A 1 268 ? -1.709 0.502 -26.925 1.00 73.94 268 SER A CA 1
ATOM 2055 C C . SER A 1 268 ? -2.119 0.333 -28.388 1.00 73.94 268 SER A C 1
ATOM 2057 O O . SER A 1 268 ? -3.311 0.247 -28.670 1.00 73.94 268 SER A O 1
ATOM 2059 N N . ALA A 1 269 ? -1.163 0.229 -29.313 1.00 76.56 269 ALA A N 1
ATOM 2060 C CA . ALA A 1 269 ? -1.422 -0.156 -30.699 1.00 76.56 269 ALA A CA 1
ATOM 2061 C C . ALA A 1 269 ? -1.471 -1.687 -30.874 1.00 76.56 269 ALA A C 1
ATOM 2063 O O . ALA A 1 269 ? -1.525 -2.186 -31.998 1.00 76.56 269 ALA A O 1
ATOM 2064 N N . ASN A 1 270 ? -1.464 -2.433 -29.763 1.00 73.31 270 ASN A N 1
ATOM 2065 C CA . ASN A 1 270 ? -1.478 -3.887 -29.696 1.00 73.31 270 ASN A CA 1
ATOM 2066 C C . ASN A 1 270 ? -0.237 -4.554 -30.318 1.00 73.31 270 ASN A C 1
ATOM 2068 O O . ASN A 1 270 ? -0.261 -5.761 -30.582 1.00 73.31 270 ASN A O 1
ATOM 2072 N N . SER A 1 271 ? 0.855 -3.806 -30.534 1.00 81.94 271 SER A N 1
ATOM 2073 C CA . SER A 1 271 ? 2.119 -4.400 -30.969 1.00 81.94 271 SER A CA 1
ATOM 2074 C C . SER A 1 271 ? 2.708 -5.210 -29.820 1.00 81.94 271 SER A C 1
ATOM 2076 O O . SER A 1 271 ? 2.789 -4.744 -28.681 1.00 81.94 271 SER A O 1
ATOM 2078 N N . SER A 1 272 ? 3.127 -6.434 -30.133 1.00 87.19 272 SER A N 1
ATOM 2079 C CA . SER A 1 272 ? 3.844 -7.289 -29.194 1.00 87.19 272 SER A CA 1
ATOM 2080 C C . SER A 1 272 ? 5.341 -7.059 -29.327 1.00 87.19 272 SER A C 1
ATOM 2082 O O . SER A 1 272 ? 5.898 -7.156 -30.425 1.00 87.19 272 SER A O 1
ATOM 2084 N N . TRP A 1 273 ? 5.969 -6.825 -28.182 1.00 89.81 273 TRP A N 1
ATOM 2085 C CA . TRP A 1 273 ? 7.415 -6.711 -28.019 1.00 89.81 273 TRP A CA 1
ATOM 2086 C C . TRP A 1 273 ? 7.995 -7.936 -27.293 1.00 89.81 273 TRP A C 1
ATOM 2088 O O . TRP A 1 273 ? 9.087 -7.900 -26.727 1.00 89.81 273 TRP A O 1
ATOM 2098 N N . THR A 1 274 ? 7.221 -9.023 -27.253 1.00 90.44 274 THR A N 1
ATOM 2099 C CA . THR A 1 274 ? 7.568 -10.260 -26.544 1.00 90.44 274 THR A CA 1
ATOM 2100 C C . THR A 1 274 ? 8.791 -10.922 -27.172 1.00 90.44 274 THR A C 1
ATOM 2102 O O . THR A 1 274 ? 8.865 -11.057 -28.394 1.00 90.44 274 THR A O 1
ATOM 2105 N N . GLY A 1 275 ? 9.728 -11.359 -26.328 1.00 90.88 275 GLY A N 1
ATOM 2106 C CA . GLY A 1 275 ? 11.000 -11.947 -26.757 1.00 90.88 275 GLY A CA 1
ATOM 2107 C C . GLY A 1 275 ? 12.130 -10.926 -26.905 1.00 90.88 275 GLY A C 1
ATOM 2108 O O . GLY A 1 275 ? 13.243 -11.305 -27.259 1.00 90.88 275 GLY A O 1
ATOM 2109 N N . SER A 1 276 ? 11.863 -9.649 -26.612 1.00 96.31 276 SER A N 1
ATOM 2110 C CA . SER A 1 276 ? 12.911 -8.639 -26.444 1.00 96.31 276 SER A CA 1
ATOM 2111 C C . SER A 1 276 ? 13.812 -8.999 -25.259 1.00 96.31 276 SER A C 1
ATOM 2113 O O . SER A 1 276 ? 13.392 -9.715 -24.348 1.00 96.31 276 SER A O 1
ATOM 2115 N N . THR A 1 277 ? 15.042 -8.491 -25.239 1.00 97.00 277 THR A N 1
ATOM 2116 C CA . THR A 1 277 ? 15.976 -8.723 -24.127 1.00 97.00 277 THR A CA 1
ATOM 2117 C C . THR A 1 277 ? 16.401 -7.419 -23.482 1.00 97.00 277 THR A C 1
ATOM 2119 O O . THR A 1 277 ? 16.748 -6.471 -24.179 1.00 97.00 277 THR A O 1
ATOM 2122 N N . LEU A 1 278 ? 16.396 -7.380 -22.152 1.00 97.25 278 LEU A N 1
ATOM 2123 C CA . LEU A 1 278 ? 16.982 -6.319 -21.341 1.00 97.25 278 LEU A CA 1
ATOM 2124 C C . LEU A 1 278 ? 18.303 -6.830 -20.756 1.00 97.25 278 LEU A C 1
ATOM 2126 O O . LEU A 1 278 ? 18.343 -7.858 -20.081 1.00 97.25 278 LEU A O 1
ATOM 2130 N N . VAL A 1 279 ? 19.393 -6.125 -21.046 1.00 96.94 279 VAL A N 1
ATOM 2131 C CA . VAL A 1 279 ? 20.751 -6.493 -20.628 1.00 96.94 279 VAL A CA 1
ATOM 2132 C C . VAL A 1 279 ? 21.364 -5.331 -19.869 1.00 96.94 279 VAL A C 1
ATOM 2134 O O . VAL A 1 279 ? 21.405 -4.220 -20.391 1.00 96.94 279 VAL A O 1
ATOM 2137 N N . PHE A 1 280 ? 21.871 -5.587 -18.667 1.00 95.56 280 PHE A N 1
ATOM 2138 C CA . PHE A 1 280 ? 22.597 -4.601 -17.872 1.00 95.56 280 PHE A CA 1
ATOM 2139 C C . PHE A 1 280 ? 24.095 -4.779 -18.114 1.00 95.56 280 PHE A C 1
ATOM 2141 O O . PHE A 1 280 ? 24.622 -5.878 -17.970 1.00 95.56 280 PHE A O 1
ATOM 2148 N N . SER A 1 281 ? 24.781 -3.718 -18.529 1.00 92.19 281 SER A N 1
ATOM 2149 C CA . SER A 1 281 ? 26.200 -3.771 -18.904 1.00 92.19 281 SER A CA 1
ATOM 2150 C C . SER A 1 281 ? 27.132 -3.257 -17.813 1.00 92.19 281 SER A C 1
ATOM 2152 O O . SER A 1 281 ? 28.313 -3.594 -17.806 1.00 92.19 281 SER A O 1
ATOM 2154 N N . GLN A 1 282 ? 26.617 -2.426 -16.907 1.00 91.50 282 GLN A N 1
ATOM 2155 C CA . GLN A 1 282 ? 27.354 -1.868 -15.779 1.00 91.50 282 GLN A CA 1
ATOM 2156 C C . GLN A 1 282 ? 26.398 -1.684 -14.609 1.00 91.50 282 GLN A C 1
ATOM 2158 O O . GLN A 1 282 ? 25.254 -1.284 -14.821 1.00 91.50 282 GLN A O 1
ATOM 2163 N N . GLN A 1 283 ? 26.889 -1.920 -13.397 1.00 90.69 283 GLN A N 1
ATOM 2164 C CA . GLN A 1 283 ? 26.193 -1.633 -12.151 1.00 90.69 283 GLN A CA 1
ATOM 2165 C C . GLN A 1 283 ? 27.197 -1.069 -11.145 1.00 90.69 283 GLN A C 1
ATOM 2167 O O . GLN A 1 283 ? 28.307 -1.587 -11.017 1.00 90.69 283 GLN A O 1
ATOM 2172 N N . ALA A 1 284 ? 26.818 -0.008 -10.440 1.00 86.50 284 ALA A N 1
ATOM 2173 C CA . ALA A 1 284 ? 27.625 0.593 -9.390 1.00 86.50 284 ALA A CA 1
ATOM 2174 C C . ALA A 1 284 ? 26.750 0.968 -8.193 1.00 86.50 284 ALA A C 1
ATOM 2176 O O . ALA A 1 284 ? 25.645 1.486 -8.349 1.00 86.50 284 ALA A O 1
ATOM 2177 N N . VAL A 1 285 ? 27.262 0.736 -6.986 1.00 77.62 285 VAL A N 1
ATOM 2178 C CA . VAL A 1 285 ? 26.600 1.171 -5.753 1.00 77.62 285 VAL A CA 1
ATOM 2179 C C . VAL A 1 285 ? 26.738 2.690 -5.623 1.00 77.62 285 VAL A C 1
ATOM 2181 O O . VAL A 1 285 ? 27.834 3.238 -5.733 1.00 77.62 285 VAL A O 1
ATOM 2184 N N . SER A 1 286 ? 25.626 3.375 -5.369 1.00 69.38 286 SER A N 1
ATOM 2185 C CA . SER A 1 286 ? 25.543 4.822 -5.165 1.00 69.38 286 SER A CA 1
ATOM 2186 C C . SER A 1 286 ? 24.652 5.115 -3.957 1.00 69.38 286 SER A C 1
ATOM 2188 O O . SER A 1 286 ? 23.436 5.285 -4.084 1.00 69.38 286 SER A O 1
ATOM 2190 N N . GLY A 1 287 ? 25.263 5.178 -2.772 1.00 68.94 287 GLY A N 1
ATOM 2191 C CA . GLY A 1 287 ? 24.528 5.256 -1.508 1.00 68.94 287 GLY A CA 1
ATOM 2192 C C . GLY A 1 287 ? 23.757 3.959 -1.254 1.00 68.94 287 GLY A C 1
ATOM 2193 O O . GLY A 1 287 ? 24.347 2.886 -1.266 1.00 68.94 287 GLY A O 1
ATOM 2194 N N . GLU A 1 288 ? 22.443 4.062 -1.058 1.00 56.19 288 GLU A N 1
ATOM 2195 C CA . GLU A 1 288 ? 21.537 2.915 -0.866 1.00 56.19 288 GLU A CA 1
ATOM 2196 C C . GLU A 1 288 ? 21.007 2.329 -2.189 1.00 56.19 288 GLU A C 1
ATOM 2198 O O . GLU A 1 288 ? 20.276 1.340 -2.191 1.00 56.19 288 GLU A O 1
ATOM 2203 N N . ASN A 1 289 ? 21.352 2.938 -3.326 1.00 73.12 289 ASN A N 1
ATOM 2204 C CA . ASN A 1 289 ? 20.838 2.572 -4.644 1.00 73.12 289 ASN A CA 1
ATOM 2205 C C . ASN A 1 289 ? 21.933 1.943 -5.515 1.00 73.12 289 ASN A C 1
ATOM 2207 O O . ASN A 1 289 ? 23.125 2.101 -5.254 1.00 73.12 289 ASN A O 1
ATOM 2211 N N . ASN A 1 290 ? 21.527 1.308 -6.611 1.00 79.50 290 ASN A N 1
ATOM 2212 C CA . ASN A 1 290 ? 22.418 0.856 -7.674 1.00 79.50 290 ASN A CA 1
ATOM 2213 C C . ASN A 1 290 ? 22.181 1.691 -8.934 1.00 79.50 290 ASN A C 1
ATOM 2215 O O . ASN A 1 290 ? 21.066 1.712 -9.452 1.00 79.50 290 ASN A O 1
ATOM 2219 N N . THR A 1 291 ? 23.204 2.360 -9.456 1.00 90.69 291 THR A N 1
ATOM 2220 C CA . THR A 1 291 ? 23.150 2.948 -10.799 1.00 90.69 291 THR A CA 1
ATOM 2221 C C . THR A 1 291 ? 23.577 1.915 -11.828 1.00 90.69 291 THR A C 1
ATOM 2223 O O . THR A 1 291 ? 24.376 1.027 -11.528 1.00 90.69 291 THR A O 1
ATOM 2226 N N . PHE A 1 292 ? 23.033 1.996 -13.040 1.00 94.94 292 PHE A N 1
ATOM 2227 C CA . PHE A 1 292 ? 23.354 1.040 -14.094 1.00 94.94 292 PHE A CA 1
ATOM 2228 C C . PHE A 1 292 ? 23.307 1.638 -15.499 1.00 94.94 292 PHE A C 1
ATOM 2230 O O . PHE A 1 292 ? 22.670 2.665 -15.753 1.00 94.94 292 PHE A O 1
ATOM 2237 N N . HIS A 1 293 ? 23.951 0.926 -16.422 1.00 97.06 293 HIS A N 1
ATOM 2238 C CA . HIS A 1 293 ? 23.731 1.044 -17.860 1.00 97.06 293 HIS A CA 1
ATOM 2239 C C . HIS A 1 293 ? 23.008 -0.202 -18.355 1.00 97.06 293 HIS A C 1
ATOM 2241 O O . HIS A 1 293 ? 23.334 -1.317 -17.941 1.00 97.06 293 HIS A O 1
ATOM 2247 N N . ALA A 1 294 ? 22.040 -0.018 -19.245 1.00 97.56 294 ALA A N 1
ATOM 2248 C CA . ALA A 1 294 ? 21.282 -1.119 -19.815 1.00 97.56 294 ALA A CA 1
ATOM 2249 C C . ALA A 1 294 ? 21.014 -0.918 -21.305 1.00 97.56 294 ALA A C 1
ATOM 2251 O O . ALA A 1 294 ? 21.049 0.198 -21.816 1.00 97.56 294 ALA A O 1
ATOM 2252 N N . ARG A 1 295 ? 20.721 -2.016 -21.996 1.00 97.38 295 ARG A N 1
ATOM 2253 C CA . ARG A 1 295 ? 20.255 -2.034 -23.380 1.00 97.38 295 ARG A CA 1
ATOM 2254 C C . ARG A 1 295 ? 19.024 -2.918 -23.484 1.00 97.38 295 ARG A C 1
ATOM 2256 O O . ARG A 1 295 ? 19.049 -4.056 -23.016 1.00 97.38 295 ARG A O 1
ATOM 2263 N N . VAL A 1 296 ? 17.986 -2.417 -24.147 1.00 97.31 296 VAL A N 1
ATOM 2264 C CA . VAL A 1 296 ? 16.861 -3.240 -24.600 1.00 97.31 296 VAL A CA 1
ATOM 2265 C C . VAL A 1 296 ? 17.052 -3.548 -26.078 1.00 97.31 296 VAL A C 1
ATOM 2267 O O . VAL A 1 296 ? 17.106 -2.632 -26.894 1.00 97.31 296 VAL A O 1
ATOM 2270 N N . ASN A 1 297 ? 17.146 -4.829 -26.432 1.00 96.44 297 ASN A N 1
ATOM 2271 C CA . ASN A 1 297 ? 17.101 -5.287 -27.819 1.00 96.44 297 ASN A CA 1
ATOM 2272 C C . ASN A 1 297 ? 15.661 -5.676 -28.143 1.00 96.44 297 ASN A C 1
ATOM 2274 O O . ASN A 1 297 ? 15.143 -6.661 -27.610 1.00 96.44 297 ASN A O 1
ATOM 2278 N N . PHE A 1 298 ? 15.012 -4.893 -28.997 1.00 95.00 298 PHE A N 1
ATOM 2279 C CA . PHE A 1 298 ? 13.608 -5.067 -29.314 1.00 95.00 298 PHE A CA 1
ATOM 2280 C C . PHE A 1 298 ? 13.392 -6.166 -30.345 1.00 95.00 298 PHE A C 1
ATOM 2282 O O . PHE A 1 298 ? 14.034 -6.210 -31.397 1.00 95.00 298 PHE A O 1
ATOM 2289 N N . VAL A 1 299 ? 12.406 -7.007 -30.065 1.00 94.25 299 VAL A N 1
ATOM 2290 C CA . VAL A 1 299 ? 11.816 -7.952 -31.006 1.00 94.25 299 VAL A CA 1
ATOM 2291 C C . VAL A 1 299 ? 10.379 -7.522 -31.241 1.00 94.25 299 VAL A C 1
ATOM 2293 O O . VAL A 1 299 ? 9.610 -7.395 -30.294 1.00 94.25 299 VAL A O 1
ATOM 2296 N N . ARG A 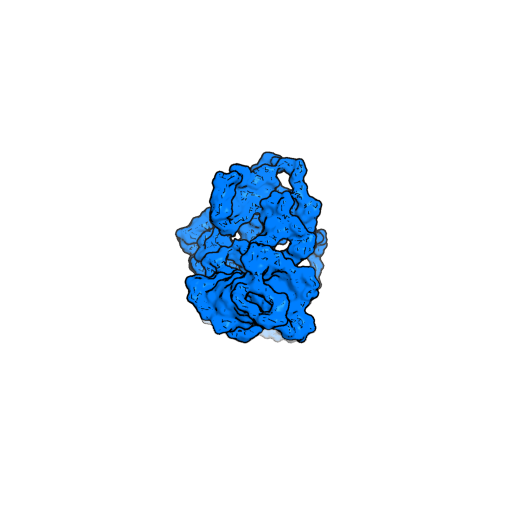1 300 ? 9.999 -7.317 -32.501 1.00 89.38 300 ARG A N 1
ATOM 2297 C CA . ARG A 1 300 ? 8.626 -6.992 -32.895 1.00 89.38 300 ARG A CA 1
ATOM 2298 C C . ARG A 1 300 ? 8.105 -8.093 -33.800 1.00 89.38 300 ARG A C 1
ATOM 2300 O O . ARG A 1 300 ? 8.715 -8.397 -34.821 1.00 89.38 300 ARG A O 1
ATOM 2307 N N . ASN A 1 301 ? 6.982 -8.705 -33.427 1.00 83.81 301 ASN A N 1
ATOM 2308 C CA . ASN A 1 301 ? 6.386 -9.824 -34.174 1.00 83.81 301 ASN A CA 1
ATOM 2309 C C . ASN A 1 301 ? 7.389 -10.966 -34.466 1.00 83.81 301 ASN A C 1
ATOM 2311 O O . ASN A 1 301 ? 7.388 -11.544 -35.551 1.00 83.81 301 ASN A O 1
ATOM 2315 N N . GLY A 1 302 ? 8.270 -11.267 -33.506 1.00 85.12 302 GLY A N 1
ATOM 2316 C CA . GLY A 1 302 ? 9.263 -12.340 -33.617 1.00 85.12 302 GLY A CA 1
ATOM 2317 C C . GLY A 1 302 ? 10.511 -12.007 -34.443 1.00 85.12 302 GLY A C 1
ATOM 2318 O O . GLY A 1 302 ? 11.337 -12.892 -34.639 1.00 85.12 302 GLY A O 1
ATOM 2319 N N . GLN A 1 303 ? 10.670 -10.767 -34.920 1.00 89.38 303 GLN A N 1
ATOM 2320 C CA . GLN A 1 303 ? 11.853 -10.320 -35.663 1.00 89.38 303 GLN A CA 1
ATOM 2321 C C . GLN A 1 303 ? 12.595 -9.195 -34.921 1.00 89.38 303 GLN A C 1
ATOM 2323 O O . GLN A 1 303 ? 11.938 -8.370 -34.280 1.00 89.38 303 GLN A O 1
ATOM 2328 N N . PRO A 1 304 ? 13.937 -9.115 -35.010 1.00 92.81 304 PRO A N 1
ATOM 2329 C CA . PRO A 1 304 ? 14.700 -7.993 -34.462 1.00 92.81 304 PRO A CA 1
ATOM 2330 C C . PRO A 1 304 ? 14.215 -6.643 -35.017 1.00 92.81 304 PRO A C 1
ATOM 2332 O O . PRO A 1 304 ? 13.985 -6.508 -36.217 1.00 92.81 304 PRO A O 1
ATOM 2335 N N . TYR A 1 305 ? 14.070 -5.642 -34.148 1.00 92.88 305 TYR A N 1
ATOM 2336 C CA . TYR A 1 305 ? 13.493 -4.328 -34.477 1.00 92.88 305 TYR A CA 1
ATOM 2337 C C . TYR A 1 305 ? 14.365 -3.146 -34.004 1.00 92.88 305 TYR A C 1
ATOM 2339 O O . TYR A 1 305 ? 13.910 -2.008 -33.933 1.00 92.88 305 TYR A O 1
ATOM 2347 N N . GLY A 1 306 ? 15.633 -3.405 -33.681 1.00 95.06 306 GLY A N 1
ATOM 2348 C CA . GLY A 1 306 ? 16.578 -2.406 -33.177 1.00 95.06 306 GLY A CA 1
ATOM 2349 C C . GLY A 1 306 ? 16.739 -2.453 -31.659 1.00 95.06 306 GLY A C 1
ATOM 2350 O O . GLY A 1 306 ? 16.247 -3.363 -30.995 1.00 95.06 306 GLY A O 1
ATOM 2351 N N . ALA A 1 307 ? 17.469 -1.489 -31.111 1.00 96.62 307 ALA A N 1
ATOM 2352 C CA . ALA A 1 307 ? 17.784 -1.423 -29.690 1.00 96.62 307 ALA A CA 1
ATOM 2353 C C . ALA A 1 307 ? 17.767 0.013 -29.159 1.00 96.62 307 ALA A C 1
ATOM 2355 O O . ALA A 1 307 ? 17.966 0.961 -29.925 1.00 96.62 307 ALA A O 1
ATOM 2356 N N . GLU A 1 308 ? 17.580 0.145 -27.850 1.00 97.06 308 GLU A N 1
ATOM 2357 C CA . GLU A 1 308 ? 17.685 1.393 -27.093 1.00 97.06 308 GLU A CA 1
ATOM 2358 C C . GLU A 1 308 ? 18.640 1.212 -25.910 1.00 97.06 308 GLU A C 1
ATOM 2360 O O . GLU A 1 308 ? 18.639 0.169 -25.252 1.00 97.06 308 GLU A O 1
ATOM 2365 N N . ASP A 1 309 ? 19.461 2.228 -25.665 1.00 97.69 309 ASP A N 1
ATOM 2366 C CA . ASP A 1 309 ? 20.415 2.303 -24.566 1.00 97.69 309 ASP A CA 1
ATOM 2367 C C . ASP A 1 309 ? 19.904 3.225 -23.462 1.00 97.69 309 ASP A C 1
ATOM 2369 O O . ASP A 1 309 ? 19.397 4.321 -23.723 1.00 97.69 309 ASP A O 1
ATOM 2373 N N . PHE A 1 310 ? 20.105 2.787 -22.223 1.00 98.06 310 PHE A N 1
ATOM 2374 C CA . PHE A 1 310 ? 19.564 3.389 -21.017 1.00 98.06 310 PHE A CA 1
ATOM 2375 C C . PHE A 1 310 ? 20.639 3.605 -19.963 1.00 98.06 310 PHE A C 1
ATOM 2377 O O . PHE A 1 310 ? 21.582 2.822 -19.817 1.00 98.06 310 PHE A O 1
ATOM 2384 N N . THR A 1 311 ? 20.440 4.647 -19.164 1.00 97.25 311 THR A N 1
ATOM 2385 C CA . THR A 1 311 ? 21.032 4.764 -17.832 1.00 97.25 311 THR A CA 1
ATOM 2386 C C . THR A 1 311 ? 19.909 4.770 -16.809 1.00 97.25 311 THR A C 1
ATOM 2388 O O . THR A 1 311 ? 18.808 5.242 -17.104 1.00 97.25 311 THR A O 1
ATOM 2391 N N . GLY A 1 312 ? 20.143 4.230 -15.621 1.00 95.38 312 GLY A N 1
ATOM 2392 C CA . GLY A 1 312 ? 19.094 4.152 -14.619 1.00 95.38 312 GLY A CA 1
ATOM 2393 C C . GLY A 1 312 ? 19.588 3.966 -13.202 1.00 95.38 312 GLY A C 1
ATOM 2394 O O . GLY A 1 312 ? 20.782 3.826 -12.937 1.00 95.38 312 GLY A O 1
ATOM 2395 N N . THR A 1 313 ? 18.618 3.992 -12.298 1.00 87.88 313 THR A N 1
ATOM 2396 C CA . THR A 1 313 ? 18.782 3.723 -10.876 1.00 87.88 313 THR A CA 1
ATOM 2397 C C . THR A 1 313 ? 17.810 2.623 -10.475 1.00 87.88 313 THR A C 1
ATOM 2399 O O . THR A 1 313 ? 16.607 2.715 -10.726 1.00 87.88 313 THR A O 1
ATOM 2402 N N . LEU A 1 314 ? 18.329 1.588 -9.828 1.00 84.12 314 LEU A N 1
ATOM 2403 C CA . LEU A 1 314 ? 17.560 0.660 -9.020 1.00 84.12 314 LEU A CA 1
ATOM 2404 C C . LEU A 1 314 ? 17.638 1.153 -7.578 1.00 84.12 314 LEU A C 1
ATOM 2406 O O . LEU A 1 314 ? 18.696 1.128 -6.947 1.00 84.12 314 LEU A O 1
ATOM 2410 N N . TYR A 1 315 ? 16.517 1.654 -7.085 1.00 73.81 315 TYR A N 1
ATOM 2411 C CA . TYR A 1 315 ? 16.390 2.143 -5.726 1.00 73.81 315 TYR A CA 1
ATOM 2412 C C . TYR A 1 315 ? 16.380 0.979 -4.734 1.00 73.81 315 TYR A C 1
ATOM 2414 O O . TYR A 1 315 ? 15.909 -0.114 -5.059 1.00 73.81 315 TYR A O 1
ATOM 2422 N N . ALA A 1 316 ? 16.804 1.240 -3.496 1.00 58.84 316 ALA A N 1
ATOM 2423 C CA . ALA A 1 316 ? 16.679 0.304 -2.371 1.00 58.84 316 ALA A CA 1
ATOM 2424 C C . ALA A 1 316 ? 15.270 -0.301 -2.230 1.00 58.84 316 ALA A C 1
ATOM 2426 O O . ALA A 1 316 ? 15.101 -1.436 -1.800 1.00 58.84 316 ALA A O 1
ATOM 2427 N N . SER A 1 317 ? 14.248 0.448 -2.646 1.00 57.56 317 SER A N 1
ATOM 2428 C CA . SER A 1 317 ? 12.851 0.021 -2.658 1.00 57.56 317 SER A CA 1
ATOM 2429 C C . SER A 1 317 ? 12.515 -1.054 -3.696 1.00 57.56 317 SER A C 1
ATOM 2431 O O . SER A 1 317 ? 11.342 -1.389 -3.823 1.00 57.56 317 SER A O 1
ATOM 2433 N N . GLY A 1 318 ? 13.472 -1.526 -4.500 1.00 69.94 318 GLY A N 1
ATOM 2434 C CA . GLY A 1 318 ? 13.227 -2.392 -5.657 1.00 69.94 318 GLY A CA 1
ATOM 2435 C C . GLY A 1 318 ? 12.645 -1.650 -6.864 1.00 69.94 318 GLY A C 1
ATOM 2436 O O . GLY A 1 318 ? 12.532 -2.227 -7.944 1.00 69.94 318 GLY A O 1
ATOM 2437 N N . ARG A 1 319 ? 12.300 -0.361 -6.731 1.00 78.50 319 ARG A N 1
ATOM 2438 C CA . ARG A 1 319 ? 11.875 0.457 -7.870 1.00 78.50 319 ARG A CA 1
ATOM 2439 C C . ARG A 1 319 ? 13.052 0.674 -8.806 1.00 78.50 319 ARG A C 1
ATOM 2441 O O . ARG A 1 319 ? 14.113 1.111 -8.382 1.00 78.50 319 ARG A O 1
ATOM 2448 N N . MET A 1 320 ? 12.842 0.421 -10.083 1.00 88.00 320 MET A N 1
ATOM 2449 C CA . MET A 1 320 ? 13.777 0.748 -11.144 1.00 88.00 320 MET A CA 1
ATOM 2450 C C . MET A 1 320 ? 13.231 1.933 -11.928 1.00 88.00 320 MET A C 1
ATOM 2452 O O . MET A 1 320 ? 12.068 1.920 -12.333 1.00 88.00 320 MET A O 1
ATOM 2456 N N . GLU A 1 321 ? 14.074 2.926 -12.180 1.00 91.62 321 GLU A N 1
ATOM 2457 C CA . GLU A 1 321 ? 13.807 3.994 -13.140 1.00 91.62 321 GLU A CA 1
ATOM 2458 C C . GLU A 1 321 ? 15.002 4.119 -14.081 1.00 91.62 321 GLU A C 1
ATOM 2460 O O . GLU A 1 321 ? 16.141 4.229 -13.630 1.00 91.62 321 GLU A O 1
ATOM 2465 N N . MET A 1 322 ? 14.758 4.092 -15.388 1.00 95.31 322 MET A N 1
ATOM 2466 C CA . MET A 1 322 ? 15.802 4.251 -16.397 1.00 95.31 322 MET A CA 1
ATOM 2467 C C . MET A 1 322 ? 15.344 5.171 -17.523 1.00 95.31 322 MET A C 1
ATOM 2469 O O . MET A 1 322 ? 14.173 5.187 -17.891 1.00 95.31 322 MET A O 1
ATOM 2473 N N . SER A 1 323 ? 16.271 5.964 -18.044 1.00 96.19 323 SER A N 1
ATOM 2474 C CA . SER A 1 323 ? 16.036 6.947 -19.101 1.00 96.19 323 SER A CA 1
ATOM 2475 C C . SER A 1 323 ? 16.848 6.571 -20.332 1.00 96.19 323 SER A C 1
ATOM 2477 O O . SER A 1 323 ? 18.067 6.386 -20.248 1.00 96.19 323 SER A O 1
ATOM 2479 N N . GLY A 1 324 ? 16.161 6.437 -21.462 1.00 96.19 324 GLY A N 1
ATOM 2480 C CA . GLY A 1 324 ? 16.775 6.155 -22.747 1.00 96.19 324 GLY A CA 1
ATOM 2481 C C . GLY A 1 324 ? 17.529 7.363 -23.283 1.00 96.19 324 GLY A C 1
ATOM 2482 O O . GLY A 1 324 ? 17.026 8.487 -23.246 1.00 96.19 324 GLY A O 1
ATOM 2483 N N . TYR A 1 325 ? 18.734 7.142 -23.802 1.00 95.56 325 TYR A N 1
ATOM 2484 C CA . TYR A 1 325 ? 19.577 8.214 -24.344 1.00 95.56 325 TYR A CA 1
ATOM 2485 C C . TYR A 1 325 ? 20.060 7.961 -25.775 1.00 95.56 325 TYR A C 1
ATOM 2487 O O . TYR A 1 325 ? 20.565 8.880 -26.416 1.00 95.56 325 TYR A O 1
ATOM 2495 N N . SER A 1 326 ? 19.922 6.741 -26.295 1.00 95.75 326 SER A N 1
ATOM 2496 C CA . SER A 1 326 ? 20.356 6.393 -27.650 1.00 95.75 326 SER A CA 1
ATOM 2497 C C . SER A 1 326 ? 19.503 5.261 -28.211 1.00 95.75 326 SER A C 1
ATOM 2499 O O . SER A 1 326 ? 19.153 4.336 -27.488 1.00 95.75 326 SER A O 1
ATOM 2501 N N . VAL A 1 327 ? 19.178 5.326 -29.503 1.00 95.81 327 VAL A N 1
ATOM 2502 C CA . VAL A 1 327 ? 18.442 4.281 -30.230 1.00 95.81 327 VAL A CA 1
ATOM 2503 C C . VAL A 1 327 ? 19.202 3.876 -31.485 1.00 95.81 327 VAL A C 1
ATOM 2505 O O . VAL A 1 327 ? 19.941 4.670 -32.068 1.00 95.81 327 VAL A O 1
ATOM 2508 N N . THR A 1 328 ? 18.996 2.640 -31.932 1.00 91.94 328 THR A N 1
ATOM 2509 C CA . THR A 1 328 ? 19.557 2.151 -33.196 1.00 91.94 328 THR A CA 1
ATOM 2510 C C . THR A 1 328 ? 18.959 2.930 -34.375 1.00 91.94 328 THR A C 1
ATOM 2512 O O . THR A 1 328 ? 17.736 2.904 -34.549 1.00 91.94 328 THR A O 1
ATOM 2515 N N . PRO A 1 329 ? 19.779 3.593 -35.215 1.00 80.38 329 PRO A N 1
ATOM 2516 C CA . PRO A 1 329 ? 19.285 4.303 -36.391 1.00 80.38 329 PRO A CA 1
ATOM 2517 C C . PRO A 1 329 ? 18.603 3.365 -37.394 1.00 80.38 329 PRO A C 1
ATOM 2519 O O . PRO A 1 329 ? 18.962 2.195 -37.511 1.00 80.38 329 PRO A O 1
ATOM 2522 N N . GLY A 1 330 ? 17.648 3.892 -38.163 1.00 77.12 330 GLY A N 1
ATOM 2523 C CA . GLY A 1 330 ? 16.965 3.143 -39.227 1.00 77.12 330 GLY A CA 1
ATOM 2524 C C . GLY A 1 330 ? 15.697 2.398 -38.795 1.00 77.12 330 GLY A C 1
ATOM 2525 O O . GLY A 1 330 ? 15.021 1.828 -39.647 1.00 77.12 330 GLY A O 1
ATOM 2526 N N . TYR A 1 331 ? 15.331 2.454 -37.512 1.00 84.00 331 TYR A N 1
ATOM 2527 C CA . TYR A 1 331 ? 14.058 1.954 -36.988 1.00 84.00 331 TYR A CA 1
ATOM 2528 C C . TYR A 1 331 ? 13.199 3.108 -36.459 1.00 84.00 331 TYR A C 1
ATOM 2530 O O . TYR A 1 331 ? 13.721 4.134 -36.028 1.00 84.00 331 TYR A O 1
ATOM 2538 N N . ASN A 1 332 ? 11.873 2.929 -36.437 1.00 85.25 332 ASN A N 1
ATOM 2539 C CA . ASN A 1 332 ? 10.932 3.885 -35.834 1.00 85.25 332 ASN A CA 1
ATOM 2540 C C . ASN A 1 332 ? 10.922 3.763 -34.296 1.00 85.25 332 ASN A C 1
ATOM 2542 O O . ASN A 1 332 ? 9.868 3.543 -33.695 1.00 85.25 332 ASN A O 1
ATOM 2546 N N . LEU A 1 333 ? 12.101 3.837 -33.677 1.00 87.31 333 LEU A N 1
ATOM 2547 C CA . LEU A 1 333 ? 12.290 3.858 -32.229 1.00 87.31 333 LEU A CA 1
ATOM 2548 C C . LEU A 1 333 ? 12.497 5.301 -31.762 1.00 87.31 333 LEU A C 1
ATOM 2550 O O . LEU A 1 333 ? 13.120 6.110 -32.448 1.00 87.31 333 LEU A O 1
ATOM 2554 N N . ILE A 1 334 ? 11.975 5.609 -30.581 1.00 88.50 334 ILE A N 1
ATOM 2555 C CA . ILE A 1 334 ? 12.221 6.865 -29.869 1.00 88.50 334 ILE A CA 1
ATOM 2556 C C . ILE A 1 334 ? 12.800 6.528 -28.506 1.00 88.50 334 ILE A C 1
ATOM 2558 O O . ILE A 1 334 ? 12.521 5.449 -27.988 1.00 88.50 334 ILE A O 1
ATOM 2562 N N . THR A 1 335 ? 13.557 7.452 -27.919 1.00 93.06 335 THR A N 1
ATOM 2563 C CA . THR A 1 335 ? 13.951 7.289 -26.523 1.00 93.06 335 THR A CA 1
ATOM 2564 C C . THR A 1 335 ? 12.729 7.363 -25.609 1.00 93.06 335 THR A C 1
ATOM 2566 O O . THR A 1 335 ? 11.770 8.093 -25.889 1.00 93.06 335 THR A O 1
ATOM 2569 N N . ALA A 1 336 ? 12.758 6.611 -24.514 1.00 91.50 336 ALA A N 1
ATOM 2570 C CA . ALA A 1 336 ? 11.695 6.540 -23.526 1.00 91.50 336 ALA A CA 1
ATOM 2571 C C . ALA A 1 336 ? 12.253 6.422 -22.101 1.00 91.50 336 ALA A C 1
ATOM 2573 O O . ALA A 1 336 ? 13.362 5.947 -21.862 1.00 91.50 336 ALA A O 1
ATOM 2574 N N . ASN A 1 337 ? 11.446 6.830 -21.129 1.00 91.38 337 ASN A N 1
ATOM 2575 C CA . ASN A 1 337 ? 11.693 6.581 -19.717 1.00 91.38 337 ASN A CA 1
ATOM 2576 C C . ASN A 1 337 ? 10.934 5.328 -19.309 1.00 91.38 337 ASN A C 1
ATOM 2578 O O . ASN A 1 337 ? 9.749 5.204 -19.606 1.00 91.38 337 ASN A O 1
ATOM 2582 N N . TRP A 1 338 ? 11.600 4.412 -18.624 1.00 93.31 338 TRP A N 1
ATOM 2583 C CA . TRP A 1 338 ? 11.048 3.133 -18.210 1.00 93.31 338 TRP A CA 1
ATOM 2584 C C . TRP A 1 338 ? 11.081 3.029 -16.696 1.00 93.31 338 TRP A C 1
ATOM 2586 O O . TRP A 1 338 ? 12.055 3.413 -16.046 1.00 93.31 338 TRP A O 1
ATOM 2596 N N . ARG A 1 339 ? 10.013 2.478 -16.130 1.00 87.75 339 ARG A N 1
ATOM 2597 C CA . ARG A 1 339 ? 9.902 2.195 -14.702 1.00 87.75 339 ARG A CA 1
ATOM 2598 C C . ARG A 1 339 ? 9.429 0.775 -14.500 1.00 87.75 339 ARG A C 1
ATOM 2600 O O . ARG A 1 339 ? 8.611 0.325 -15.289 1.00 87.75 339 ARG A O 1
ATOM 2607 N N . ALA A 1 340 ? 9.903 0.104 -13.460 1.00 86.94 340 ALA A N 1
ATOM 2608 C CA . ALA A 1 340 ? 9.384 -1.190 -13.017 1.00 86.94 340 ALA A CA 1
ATOM 2609 C C . ALA A 1 340 ? 9.701 -1.427 -11.541 1.00 86.94 340 ALA A C 1
ATOM 2611 O O . ALA A 1 340 ? 10.377 -0.627 -10.894 1.00 86.94 340 ALA A O 1
ATOM 2612 N N . LEU A 1 341 ? 9.216 -2.547 -11.021 1.00 78.88 341 LEU A N 1
ATOM 2613 C CA . LEU A 1 341 ? 9.479 -3.026 -9.675 1.00 78.88 341 LEU A CA 1
ATOM 2614 C C . LEU A 1 341 ? 10.196 -4.369 -9.758 1.00 78.88 341 LEU A C 1
ATOM 2616 O O . LEU A 1 341 ? 9.665 -5.321 -10.326 1.00 78.88 341 LEU A O 1
ATOM 2620 N N . LEU A 1 342 ? 11.396 -4.452 -9.200 1.00 80.88 342 LEU A N 1
ATOM 2621 C CA . LEU A 1 342 ? 12.085 -5.717 -9.014 1.00 80.88 342 LEU A CA 1
ATOM 2622 C C . LEU A 1 342 ? 11.413 -6.490 -7.877 1.00 80.88 342 LEU A C 1
ATOM 2624 O O . LEU A 1 342 ? 11.195 -5.958 -6.788 1.00 80.88 342 LEU A O 1
ATOM 2628 N N . ASN A 1 343 ? 11.084 -7.752 -8.127 1.00 65.31 343 ASN A N 1
ATOM 2629 C CA . ASN A 1 343 ? 10.553 -8.631 -7.100 1.00 65.31 343 ASN A CA 1
ATOM 2630 C C . ASN A 1 343 ? 11.615 -8.954 -6.034 1.00 65.31 343 ASN A C 1
ATOM 2632 O O . ASN A 1 343 ? 12.819 -8.832 -6.246 1.00 65.31 343 ASN A O 1
ATOM 2636 N N . VAL A 1 344 ? 11.167 -9.449 -4.884 1.00 58.12 344 VAL A N 1
ATOM 2637 C CA . VAL A 1 344 ? 12.057 -9.753 -3.749 1.00 58.12 344 VAL A CA 1
ATOM 2638 C C . VAL A 1 344 ? 13.055 -10.878 -4.054 1.00 58.12 344 VAL A C 1
ATOM 2640 O O . VAL A 1 344 ? 14.140 -10.911 -3.490 1.00 58.12 344 VAL A O 1
ATOM 2643 N N . ALA A 1 345 ? 12.729 -11.785 -4.981 1.00 64.75 345 ALA A N 1
ATOM 2644 C CA . ALA A 1 345 ? 13.663 -12.816 -5.438 1.00 64.75 345 ALA A CA 1
ATOM 2645 C C . ALA A 1 345 ? 14.774 -12.266 -6.357 1.00 64.75 345 ALA A C 1
ATOM 2647 O O . ALA A 1 345 ? 15.683 -13.007 -6.741 1.00 64.75 345 ALA A O 1
ATOM 2648 N N . GLY A 1 346 ? 14.697 -10.989 -6.742 1.00 75.69 346 GLY A N 1
ATOM 2649 C CA . GLY A 1 346 ? 15.691 -10.336 -7.578 1.00 75.69 346 GLY A CA 1
ATOM 2650 C C . GLY A 1 346 ? 15.766 -10.892 -8.994 1.00 75.69 346 GLY A C 1
ATOM 2651 O O . GLY A 1 346 ? 16.803 -10.764 -9.633 1.00 75.69 346 GLY A O 1
ATOM 2652 N N . ASN A 1 347 ? 14.723 -11.572 -9.472 1.00 82.44 347 ASN A N 1
ATOM 2653 C CA . ASN A 1 347 ? 14.734 -12.295 -10.745 1.00 82.44 347 ASN A CA 1
ATOM 2654 C C . ASN A 1 347 ? 13.593 -11.918 -11.696 1.00 82.44 347 ASN A C 1
ATOM 2656 O O . ASN A 1 347 ? 13.522 -12.448 -12.803 1.00 82.44 347 ASN A O 1
ATOM 2660 N N . GLN A 1 348 ? 12.718 -10.996 -11.293 1.00 85.50 348 GLN A N 1
ATOM 2661 C CA . GLN A 1 348 ? 11.649 -10.512 -12.154 1.00 85.50 348 GLN A CA 1
ATOM 2662 C C . GLN A 1 348 ? 11.376 -9.025 -11.939 1.00 85.50 348 GLN A C 1
ATOM 2664 O O . GLN A 1 348 ? 11.153 -8.591 -10.813 1.00 85.50 348 GLN A O 1
ATOM 2669 N N . PHE A 1 349 ? 11.325 -8.267 -13.030 1.00 87.06 349 PHE A N 1
ATOM 2670 C CA . PHE A 1 349 ? 10.732 -6.938 -13.077 1.00 87.06 349 PHE A CA 1
ATOM 2671 C C . PHE A 1 349 ? 9.240 -7.043 -13.403 1.00 87.06 349 PHE A C 1
ATOM 2673 O O . PHE A 1 349 ? 8.832 -7.682 -14.378 1.00 87.06 349 PHE A O 1
ATOM 2680 N N . LEU A 1 350 ? 8.433 -6.398 -12.571 1.00 82.12 350 LEU A N 1
ATOM 2681 C CA . LEU A 1 350 ? 6.977 -6.367 -12.596 1.00 82.12 350 LEU A CA 1
ATOM 2682 C C . LEU A 1 350 ? 6.485 -4.926 -12.756 1.00 82.12 350 LEU A C 1
ATOM 2684 O O . LEU A 1 350 ? 7.232 -3.977 -12.516 1.00 82.12 350 LEU A O 1
ATOM 2688 N N . ASP A 1 351 ? 5.212 -4.770 -13.127 1.00 79.12 351 ASP A N 1
ATOM 2689 C CA . ASP A 1 351 ? 4.532 -3.468 -13.209 1.00 79.12 351 ASP A CA 1
ATOM 2690 C C . ASP A 1 351 ? 5.271 -2.431 -14.062 1.00 79.12 351 ASP A C 1
ATOM 2692 O O . ASP A 1 351 ? 5.274 -1.231 -13.774 1.00 79.12 351 ASP A O 1
ATOM 2696 N N . GLY A 1 352 ? 5.911 -2.906 -15.125 1.00 85.25 352 GLY A N 1
ATOM 2697 C CA . GLY A 1 352 ? 6.682 -2.065 -16.002 1.00 85.25 352 GLY A CA 1
ATOM 2698 C C . GLY A 1 352 ? 5.799 -1.065 -16.737 1.00 85.25 352 GLY A C 1
ATOM 2699 O O . GLY A 1 352 ? 4.794 -1.443 -17.336 1.00 85.25 352 GLY A O 1
ATOM 2700 N N . THR A 1 353 ? 6.192 0.203 -16.729 1.00 85.06 353 THR A N 1
ATOM 2701 C CA . THR A 1 353 ? 5.599 1.271 -17.543 1.00 85.06 353 THR A CA 1
ATOM 2702 C C . THR A 1 353 ? 6.687 1.968 -18.344 1.00 85.06 353 THR A C 1
ATOM 2704 O O . THR A 1 353 ? 7.865 1.933 -17.969 1.00 85.06 353 THR A O 1
ATOM 2707 N N . TRP A 1 354 ? 6.302 2.602 -19.448 1.00 88.06 354 TRP A N 1
ATOM 2708 C CA . TRP A 1 354 ? 7.196 3.462 -20.211 1.00 88.06 354 TRP A CA 1
ATOM 2709 C C . TRP A 1 354 ? 6.488 4.767 -20.610 1.00 88.06 354 TRP A C 1
ATOM 2711 O O . TRP A 1 354 ? 5.272 4.830 -20.798 1.00 88.06 354 TRP A O 1
ATOM 2721 N N . SER A 1 355 ? 7.245 5.849 -20.716 1.00 85.00 355 SER A N 1
ATOM 2722 C CA . SER A 1 355 ? 6.751 7.174 -21.084 1.00 85.00 355 SER A CA 1
ATOM 2723 C C . SER A 1 355 ? 7.735 7.881 -22.002 1.00 85.00 355 SER A C 1
ATOM 2725 O O . SER A 1 355 ? 8.908 7.524 -22.089 1.00 85.00 355 SER A O 1
ATOM 2727 N N . ARG A 1 356 ? 7.258 8.892 -22.723 1.00 83.19 356 ARG A N 1
ATOM 2728 C CA . ARG A 1 356 ? 8.137 9.759 -23.505 1.00 83.19 356 ARG A CA 1
ATOM 2729 C C . ARG A 1 356 ? 8.996 10.628 -22.577 1.00 83.19 356 ARG A C 1
ATOM 2731 O O . ARG A 1 356 ? 8.573 10.925 -21.456 1.00 83.19 356 ARG A O 1
ATOM 2738 N N . PRO A 1 357 ? 10.151 11.122 -23.058 1.00 81.12 357 PRO A N 1
ATOM 2739 C CA . PRO A 1 357 ? 10.985 12.055 -22.304 1.00 81.12 357 PRO A CA 1
ATOM 2740 C C . PRO A 1 357 ? 10.257 13.345 -21.894 1.00 81.12 357 PRO A C 1
ATOM 2742 O O . PRO A 1 357 ? 10.591 13.933 -20.873 1.00 81.12 357 PRO A O 1
ATOM 2745 N N . ASP A 1 358 ? 9.228 13.757 -22.644 1.00 80.19 358 ASP A N 1
ATOM 2746 C CA . ASP A 1 358 ? 8.367 14.911 -22.333 1.00 80.19 358 ASP A CA 1
ATOM 2747 C C . ASP A 1 358 ? 7.323 14.635 -21.227 1.00 80.19 358 ASP A C 1
ATOM 2749 O O . ASP A 1 358 ? 6.456 15.467 -20.962 1.00 80.19 358 ASP A O 1
ATOM 2753 N N . GLY A 1 359 ? 7.384 13.462 -20.587 1.00 66.12 359 GLY A N 1
ATOM 2754 C CA . GLY A 1 359 ? 6.494 13.053 -19.503 1.00 66.12 359 GLY A CA 1
ATOM 2755 C C . GLY A 1 359 ? 5.148 12.499 -19.967 1.00 66.12 359 GLY A C 1
ATOM 2756 O O . GLY A 1 359 ? 4.373 12.020 -19.137 1.00 66.12 359 GLY A O 1
ATOM 2757 N N . ARG A 1 360 ? 4.852 12.501 -21.275 1.00 73.19 360 ARG A N 1
ATOM 2758 C CA . ARG A 1 360 ? 3.622 11.887 -21.788 1.00 73.19 360 ARG A CA 1
ATOM 2759 C C . ARG A 1 360 ? 3.707 10.375 -21.639 1.00 73.19 360 ARG A C 1
ATOM 2761 O O . ARG A 1 360 ? 4.568 9.724 -22.234 1.00 73.19 360 ARG A O 1
ATOM 2768 N N . VAL A 1 361 ? 2.796 9.817 -20.849 1.00 65.94 361 VAL A N 1
ATOM 2769 C CA . VAL A 1 361 ? 2.669 8.369 -20.675 1.00 65.94 361 VAL A CA 1
ATOM 2770 C C . VAL A 1 361 ? 2.382 7.741 -22.033 1.00 65.94 361 VAL A C 1
ATOM 2772 O O . VAL A 1 361 ? 1.475 8.165 -22.749 1.00 65.94 361 VAL A O 1
ATOM 2775 N N . ILE A 1 362 ? 3.168 6.734 -22.396 1.00 68.56 362 ILE A N 1
ATOM 2776 C CA . ILE A 1 362 ? 2.868 5.902 -23.551 1.00 68.56 362 ILE A CA 1
ATOM 2777 C C . ILE A 1 362 ? 2.096 4.716 -22.983 1.00 68.56 362 ILE A C 1
ATOM 2779 O O . ILE A 1 362 ? 2.599 3.981 -22.140 1.00 68.56 362 ILE A O 1
ATOM 2783 N N . SER A 1 363 ? 0.856 4.539 -23.418 1.00 65.25 363 SER A N 1
ATOM 2784 C CA . SER A 1 363 ? 0.027 3.454 -22.908 1.00 65.25 363 SER A CA 1
ATOM 2785 C C . SER A 1 363 ? 0.610 2.098 -23.324 1.00 65.25 363 SER A C 1
ATOM 2787 O O . SER A 1 363 ? 0.774 1.827 -24.519 1.00 65.25 363 SER A O 1
ATOM 2789 N N . GLY A 1 364 ? 0.923 1.273 -22.328 1.00 70.62 364 GLY A N 1
ATOM 2790 C CA . GLY A 1 364 ? 1.528 -0.044 -22.471 1.00 70.62 364 GLY A CA 1
ATOM 2791 C C . GLY A 1 364 ? 2.230 -0.476 -21.187 1.00 70.62 364 GLY A C 1
ATOM 2792 O O . GLY A 1 364 ? 2.575 0.358 -20.347 1.00 70.62 364 GLY A O 1
ATOM 2793 N N . ASN A 1 365 ? 2.414 -1.787 -21.041 1.00 82.06 365 ASN A N 1
ATOM 2794 C CA . ASN A 1 365 ? 3.011 -2.387 -19.852 1.00 82.06 365 ASN A CA 1
ATOM 2795 C C . ASN A 1 365 ? 4.140 -3.333 -20.261 1.00 82.06 365 ASN A C 1
ATOM 2797 O O . ASN A 1 365 ? 4.113 -3.907 -21.358 1.00 82.06 365 ASN A O 1
ATOM 2801 N N . TRP A 1 366 ? 5.079 -3.562 -19.345 1.00 90.94 366 TRP A N 1
ATOM 2802 C CA . TRP A 1 366 ? 6.121 -4.564 -19.519 1.00 90.94 366 TRP A CA 1
ATOM 2803 C C . TRP A 1 366 ? 6.439 -5.340 -18.249 1.00 90.94 366 TRP A C 1
ATOM 2805 O O . TRP A 1 366 ? 6.205 -4.896 -17.128 1.00 90.94 366 TRP A O 1
ATOM 2815 N N . THR A 1 367 ? 6.994 -6.523 -18.445 1.00 90.00 367 THR A N 1
ATOM 2816 C CA . THR A 1 367 ? 7.638 -7.327 -17.412 1.00 90.00 367 THR A CA 1
ATOM 2817 C C . THR A 1 367 ? 8.929 -7.888 -17.984 1.00 90.00 367 THR A C 1
ATOM 2819 O O . THR A 1 367 ? 9.094 -7.971 -19.206 1.00 90.00 367 THR A O 1
ATOM 2822 N N . ALA A 1 368 ? 9.861 -8.268 -17.118 1.00 93.56 368 ALA A N 1
ATOM 2823 C CA . ALA A 1 368 ? 11.053 -8.981 -17.546 1.00 93.56 368 ALA A CA 1
ATOM 2824 C C . ALA A 1 368 ? 11.440 -10.045 -16.523 1.00 93.56 368 ALA A C 1
ATOM 2826 O O . ALA A 1 368 ? 11.330 -9.807 -15.325 1.00 93.56 368 ALA A O 1
ATOM 2827 N N . VAL A 1 369 ? 11.881 -11.211 -16.982 1.00 90.44 369 VAL A N 1
ATOM 2828 C CA . VAL A 1 369 ? 12.296 -12.338 -16.129 1.00 90.44 369 VAL A CA 1
ATOM 2829 C C . VAL A 1 369 ? 13.698 -12.762 -16.545 1.00 90.44 369 VAL A C 1
ATOM 2831 O O . VAL A 1 369 ? 13.970 -12.806 -17.744 1.00 90.44 369 VAL A O 1
ATOM 2834 N N . ARG A 1 370 ? 14.571 -13.063 -15.583 1.00 86.94 370 ARG A N 1
ATOM 2835 C CA . ARG A 1 370 ? 15.882 -13.670 -15.858 1.00 86.94 370 ARG A CA 1
ATOM 2836 C C . ARG A 1 370 ? 15.859 -15.184 -15.709 1.00 86.94 370 ARG A C 1
ATOM 2838 O O . ARG A 1 370 ? 15.175 -15.667 -14.774 1.00 86.94 370 ARG A O 1
#

Organism: NCBI:txid1763535

Secondary structure (DSSP, 8-state):
--------------------------------------HHHHHHHHHH-----SPPPHHHHHHHHHHHHHHHHHHHHHHHHHHTT-S-TTSSS-----TTEEEEEEEEETTTTEEEEE--HHHHHHHHHH-TTEEEEEEEEEEESS--TT-EEEEEEEETTT--EEEE--HHHHHHHHHH-TTEEEEEEEEEEBSS--TTEEEEEEEEETTTTEEEEES-HHHHHHHHHH-TTEEEEEEEEEEE-TTS-------TTSS-EEEEEEETT--B-TTEEEEEEEEEEETTEEEEEEEEEEEETTEEEEEEEEEEEE-TTSEEEEEEEEE-TTSS----EEEEEE-TTSSEEEEEEEE-TTSPEEEEEEEEE-

pLDDT: mean 78.45, std 20.44, range [27.08, 98.69]